Protein AF-A0A419SED1-F1 (afdb_monomer_lite)

Foldseek 3Di:
DDDPDPVNVVVVVPPPPPCCLVVVLVVQLVVQLVCLVVPPDQDLDLVSQLVLLVVQLVVLVVVLVVLVVVLVVLVVDDFPDDPPPLNDPPVVLNVLSVVLNVLSVCCNVVVDSPDDVSSSSSSVSSSVSSVVSSVVSVVSVVVVVVVRVVVVVVVVFVVLLVLLVVLLVLLVVLLVLLVVCVVVDVVSVVVCVVVVVNVVSVVLNVVSVVVPPDPTDDPVRSVSSVVSSVVSVVSVVVVCVPPVRPPSVVVSD

Radius of gyration: 34.1 Å; chains: 1; bounding box: 75×29×89 Å

pLDDT: mean 82.78, std 14.94, range [35.72, 96.56]

Organism: NCBI:txid66863

Sequence (253 aa):
MELISRTEKHKVEKRKVTDVSWLLGILLFGCLAYPISSFVQIPDDLAYKQTMQILLFMTSLLFLILYLLAFIVASTKTFVQIEHKVIRVNYMIMSFWVLSLLYHFTGWLMSYASWSPLYYKLGVAFTLTVLILTLLHFAAYFSFTRSDRIARSRKQALEYRQQAFESIQRILHTRQIMLEVMDSNPEVLQMMKWNGFDRQMESWVAEMERFMNMTSFTDQELRNILGVKAWMENLMLIVEQHPMHRGLRKKLN

Secondary structure (DSSP, 8-state):
-----HHHHHHGGG-----THHHHHHHHHHHHHHHHHHH------HHHHHHHHHHHHHHHHHHHHHHHHHHHHHHTS--SS--SSSSS--HHHHHHHHHHHHHHHHHHHT--TTS-HHHHHHHHHHHHHHHHHHHHHHHHHHHHHHHHHHHHHHHHHHHHHHHHHHHHHHHHHHHHHHHHHHHH-HHHHHHHHHTTHHHHHHHHHHHHHTTTT-S---HHHHHHHHHHHHHHHHHHHHHHTSTT-TTGGGG--

Structure (mmCIF, N/CA/C/O backbone):
data_AF-A0A419SED1-F1
#
_entry.id   AF-A0A419SED1-F1
#
loop_
_atom_site.group_PDB
_atom_site.id
_atom_site.type_symbol
_atom_site.label_atom_id
_atom_site.label_alt_id
_atom_site.label_comp_id
_atom_site.label_asym_id
_atom_site.label_entity_id
_atom_site.label_seq_id
_atom_site.pdbx_PDB_ins_code
_atom_site.Cartn_x
_atom_site.Cartn_y
_atom_site.Cartn_z
_atom_site.occupancy
_atom_site.B_iso_or_equiv
_atom_site.auth_seq_id
_atom_site.auth_comp_id
_atom_site.auth_asym_id
_atom_site.auth_atom_id
_atom_site.pdbx_PDB_model_num
ATOM 1 N N . MET A 1 1 ? 11.134 -6.589 33.555 1.00 39.94 1 MET A N 1
ATOM 2 C CA . MET A 1 1 ? 10.898 -5.862 32.290 1.00 39.94 1 MET A CA 1
ATOM 3 C C . MET A 1 1 ? 11.860 -4.692 32.265 1.00 39.94 1 MET A C 1
ATOM 5 O O . MET A 1 1 ? 11.645 -3.739 33.002 1.00 39.94 1 MET A O 1
ATOM 9 N N . GLU A 1 2 ? 12.960 -4.803 31.523 1.00 35.72 2 GLU A N 1
ATOM 10 C CA . GLU A 1 2 ? 13.900 -3.689 31.370 1.00 35.72 2 GLU A CA 1
ATOM 11 C C . GLU A 1 2 ? 13.235 -2.565 30.572 1.00 35.72 2 GLU A C 1
ATOM 13 O O . GLU A 1 2 ? 12.721 -2.765 29.469 1.00 35.72 2 GLU A O 1
ATOM 18 N N . LEU A 1 3 ? 13.194 -1.381 31.180 1.00 45.66 3 LEU A N 1
ATOM 19 C CA . LEU A 1 3 ? 12.710 -0.152 30.572 1.00 45.66 3 LEU A CA 1
ATOM 20 C C . LEU A 1 3 ? 13.738 0.291 29.531 1.00 45.66 3 LEU A C 1
ATOM 22 O O . LEU A 1 3 ? 14.717 0.955 29.863 1.00 45.66 3 LEU A O 1
ATOM 26 N N . ILE A 1 4 ? 13.508 -0.087 28.272 1.00 47.31 4 ILE A N 1
ATOM 27 C CA . ILE A 1 4 ? 14.272 0.411 27.125 1.00 47.31 4 ILE A CA 1
ATOM 28 C C . ILE A 1 4 ? 14.262 1.941 27.189 1.00 47.31 4 ILE A C 1
ATOM 30 O O . ILE A 1 4 ? 13.211 2.585 27.081 1.00 47.31 4 ILE A O 1
ATOM 34 N N . SER A 1 5 ? 15.443 2.520 27.396 1.00 53.06 5 SER A N 1
ATOM 35 C CA . SER A 1 5 ? 15.627 3.960 27.520 1.00 53.06 5 SER A CA 1
ATOM 36 C C . SER A 1 5 ? 15.155 4.669 26.245 1.00 53.06 5 SER A C 1
ATOM 38 O O . SER A 1 5 ? 15.404 4.212 25.125 1.00 53.06 5 SER A O 1
ATOM 40 N N . ARG A 1 6 ? 14.521 5.843 26.388 1.00 52.41 6 ARG A N 1
ATOM 41 C CA . ARG A 1 6 ? 14.129 6.716 25.260 1.00 52.41 6 ARG A CA 1
ATOM 42 C C . ARG A 1 6 ? 15.289 6.981 24.287 1.00 52.41 6 ARG A C 1
ATOM 44 O O . ARG A 1 6 ? 15.048 7.168 23.097 1.00 52.41 6 ARG A O 1
ATOM 51 N N . THR A 1 7 ? 16.534 6.948 24.766 1.00 48.62 7 THR A N 1
ATOM 52 C CA . THR A 1 7 ? 17.737 7.115 23.939 1.00 48.62 7 THR A CA 1
ATOM 53 C C . THR A 1 7 ? 18.064 5.896 23.071 1.00 48.62 7 THR A C 1
ATOM 55 O O . THR A 1 7 ? 18.552 6.073 21.957 1.00 48.62 7 THR A O 1
ATOM 58 N N . GLU A 1 8 ? 17.742 4.673 23.500 1.00 45.75 8 GLU A N 1
ATOM 59 C CA . GLU A 1 8 ? 17.903 3.463 22.677 1.00 45.75 8 GLU A CA 1
ATOM 60 C C . GLU A 1 8 ? 16.845 3.386 21.577 1.00 45.75 8 GLU A C 1
ATOM 62 O O . GLU A 1 8 ? 17.159 3.034 20.439 1.00 45.75 8 GLU A O 1
ATOM 67 N N . LYS A 1 9 ? 15.619 3.840 21.873 1.00 47.81 9 LYS A N 1
ATOM 68 C CA . LYS A 1 9 ? 14.523 3.921 20.896 1.00 47.81 9 LYS A CA 1
ATOM 69 C C . LYS A 1 9 ? 14.864 4.824 19.699 1.00 47.81 9 LYS A C 1
ATOM 71 O O . LYS A 1 9 ? 14.434 4.539 18.589 1.00 47.81 9 LYS A O 1
ATOM 76 N N . HIS A 1 10 ? 15.681 5.863 19.898 1.00 43.56 10 HIS A N 1
ATOM 77 C CA . HIS A 1 10 ? 16.185 6.732 18.822 1.00 43.56 10 HIS A CA 1
ATOM 78 C C . HIS A 1 10 ? 17.487 6.246 18.165 1.00 43.56 10 HIS A C 1
ATOM 80 O O . HIS A 1 10 ? 17.805 6.661 17.050 1.00 43.56 10 HIS A O 1
ATOM 86 N N . LYS A 1 11 ? 18.259 5.363 18.813 1.00 39.62 11 LYS A N 1
ATOM 87 C CA . LYS A 1 11 ? 19.535 4.874 18.261 1.00 39.62 11 LYS A CA 1
ATOM 88 C C . LYS A 1 11 ? 19.340 3.765 17.221 1.00 39.62 11 LYS A C 1
ATOM 90 O O . LYS A 1 11 ? 20.141 3.656 16.296 1.00 39.62 11 LYS A O 1
ATOM 95 N N . VAL A 1 12 ? 18.250 2.998 17.318 1.00 42.41 12 VAL A N 1
ATOM 96 C CA . VAL A 1 12 ? 17.879 1.965 16.328 1.00 42.41 12 VAL A CA 1
ATOM 97 C C . VAL A 1 12 ? 17.460 2.579 14.978 1.00 42.41 12 VAL A C 1
ATOM 99 O O . VAL A 1 12 ? 17.603 1.945 13.934 1.00 42.41 12 VAL A O 1
ATOM 102 N N . GLU A 1 13 ? 17.031 3.842 14.959 1.00 45.88 13 GLU A N 1
ATOM 103 C CA . GLU A 1 13 ? 16.404 4.482 13.791 1.00 45.88 13 GLU A CA 1
ATOM 104 C C . GLU A 1 13 ? 17.399 5.075 12.770 1.00 45.88 13 GLU A C 1
ATOM 106 O O . GLU A 1 13 ? 17.022 5.442 11.660 1.00 45.88 13 GLU A O 1
ATOM 111 N N . LYS A 1 14 ? 18.701 5.119 13.088 1.00 36.62 14 LYS A N 1
ATOM 112 C CA . LYS A 1 14 ? 19.753 5.629 12.184 1.00 36.62 14 LYS A CA 1
ATOM 113 C C . LYS A 1 14 ? 20.755 4.565 11.748 1.00 36.62 14 LYS A C 1
ATOM 115 O O . LYS A 1 14 ? 21.928 4.869 11.518 1.00 36.62 14 LYS A O 1
ATOM 120 N N . ARG A 1 15 ? 20.326 3.315 11.557 1.00 39.38 15 ARG A N 1
ATOM 121 C CA . ARG A 1 15 ? 21.137 2.393 10.751 1.00 39.38 15 ARG A CA 1
ATOM 122 C C . ARG A 1 15 ? 21.093 2.911 9.312 1.00 39.38 15 ARG A C 1
ATOM 124 O O . ARG A 1 15 ? 20.102 2.723 8.610 1.00 39.38 15 ARG A O 1
ATOM 131 N N . LYS A 1 16 ? 22.144 3.631 8.895 1.00 39.09 16 LYS A N 1
ATOM 132 C CA . LYS A 1 16 ? 22.419 3.967 7.491 1.00 39.09 16 LYS A CA 1
ATOM 133 C C . LYS A 1 16 ? 22.418 2.646 6.724 1.00 39.09 16 LYS A C 1
ATOM 135 O O . LYS A 1 16 ? 23.422 1.948 6.682 1.00 39.09 16 LYS A O 1
ATOM 140 N N . VAL A 1 17 ? 21.266 2.274 6.173 1.00 46.56 17 VAL A N 1
ATOM 141 C CA . VAL A 1 17 ? 21.188 1.231 5.157 1.00 46.56 17 VAL A CA 1
ATOM 142 C C . VAL A 1 17 ? 21.947 1.808 3.978 1.00 46.56 17 VAL A C 1
ATOM 144 O O . VAL A 1 17 ? 21.454 2.738 3.329 1.00 46.56 17 VAL A O 1
ATOM 147 N N . THR A 1 18 ? 23.182 1.344 3.808 1.00 45.31 18 THR A N 1
ATOM 148 C CA . THR A 1 18 ? 24.036 1.641 2.665 1.00 45.31 18 THR A CA 1
ATOM 149 C C . THR A 1 18 ? 23.204 1.380 1.421 1.00 45.31 18 THR A C 1
ATOM 151 O O . THR A 1 18 ? 22.613 0.311 1.281 1.00 45.31 18 THR A O 1
ATOM 154 N N . ASP A 1 19 ? 23.056 2.389 0.574 1.00 58.41 19 ASP A N 1
ATOM 155 C CA . ASP A 1 19 ? 22.222 2.294 -0.615 1.00 58.41 19 ASP A CA 1
ATOM 156 C C . ASP A 1 19 ? 22.998 1.511 -1.683 1.00 58.41 19 ASP A C 1
ATOM 158 O O . ASP A 1 19 ? 23.742 2.074 -2.477 1.00 58.41 19 ASP A O 1
ATOM 162 N N . VAL A 1 20 ? 22.917 0.179 -1.619 1.00 62.25 20 VAL A N 1
ATOM 163 C CA . VAL A 1 20 ? 23.603 -0.765 -2.529 1.00 62.25 20 VAL A CA 1
ATOM 164 C C . VAL A 1 20 ? 22.842 -0.896 -3.865 1.00 62.25 20 VAL A C 1
ATOM 166 O O . VAL A 1 20 ? 23.178 -1.722 -4.710 1.00 62.25 20 VAL A O 1
ATOM 169 N N . SER A 1 21 ? 21.797 -0.093 -4.087 1.00 68.81 21 SER A N 1
ATOM 170 C CA . SER A 1 21 ? 20.926 -0.190 -5.266 1.00 68.81 21 SER A CA 1
ATOM 171 C C . SER A 1 21 ? 21.652 0.100 -6.587 1.00 68.81 21 SER A C 1
ATOM 173 O O . SER A 1 21 ? 21.350 -0.531 -7.600 1.00 68.81 21 SER A O 1
ATOM 175 N N . TRP A 1 22 ? 22.666 0.971 -6.576 1.00 75.12 22 TRP A N 1
ATOM 176 C CA . TRP A 1 22 ? 23.483 1.261 -7.760 1.00 75.12 22 TRP A CA 1
ATOM 177 C C . TRP A 1 22 ? 24.365 0.073 -8.170 1.00 75.12 22 TRP A C 1
ATOM 179 O O . TRP A 1 22 ? 24.517 -0.192 -9.361 1.00 75.12 22 TRP A O 1
ATOM 189 N N . LEU A 1 23 ? 24.878 -0.697 -7.201 1.00 83.31 23 LEU A N 1
ATOM 190 C CA . LEU A 1 23 ? 25.649 -1.918 -7.463 1.00 83.31 23 LEU A CA 1
ATOM 191 C C . LEU A 1 23 ? 24.779 -2.997 -8.106 1.00 83.31 23 LEU A C 1
ATOM 193 O O . LEU A 1 23 ? 25.228 -3.662 -9.037 1.00 83.31 23 LEU A O 1
ATOM 197 N N . LEU A 1 24 ? 23.525 -3.132 -7.661 1.00 85.25 24 LEU A N 1
ATOM 198 C CA . LEU A 1 24 ? 22.562 -4.031 -8.300 1.00 85.25 24 LEU A CA 1
ATOM 199 C C . LEU A 1 24 ? 22.332 -3.639 -9.766 1.00 85.25 24 LEU A C 1
ATOM 201 O O . LEU A 1 24 ? 22.288 -4.512 -10.628 1.00 85.25 24 LEU A O 1
ATOM 205 N N . GLY A 1 25 ? 22.229 -2.338 -10.056 1.00 84.19 25 GLY A N 1
ATOM 206 C CA . GLY A 1 25 ? 22.091 -1.840 -11.423 1.00 84.19 25 GLY A CA 1
ATOM 207 C C . GLY A 1 25 ? 23.293 -2.171 -12.309 1.00 84.19 25 GLY A C 1
ATOM 208 O O . GLY A 1 25 ? 23.106 -2.658 -13.420 1.00 84.19 25 GLY A O 1
ATOM 209 N N . ILE A 1 26 ? 24.518 -1.981 -11.809 1.00 88.25 26 ILE A N 1
ATOM 210 C CA . ILE A 1 26 ? 25.747 -2.331 -12.544 1.00 88.25 26 ILE A CA 1
ATOM 211 C C . ILE A 1 26 ? 25.829 -3.839 -12.789 1.00 88.25 26 ILE A C 1
ATOM 213 O O . ILE A 1 26 ? 26.146 -4.263 -13.899 1.00 88.25 26 ILE A O 1
ATOM 217 N N . LEU A 1 27 ? 25.526 -4.649 -11.774 1.00 91.81 27 LEU A N 1
ATOM 218 C CA . LEU A 1 27 ? 25.541 -6.104 -11.892 1.00 91.81 27 LEU A CA 1
ATOM 219 C C . LEU A 1 27 ? 24.524 -6.580 -12.934 1.00 91.81 27 LEU A C 1
ATOM 221 O O . LEU A 1 27 ? 24.882 -7.343 -13.827 1.00 91.81 27 LEU A O 1
ATOM 225 N N . LEU A 1 28 ? 23.285 -6.082 -12.869 1.00 91.56 28 LEU A N 1
ATOM 226 C CA . LEU A 1 28 ? 22.246 -6.397 -13.852 1.00 91.56 28 LEU A CA 1
ATOM 227 C C . LEU A 1 28 ? 22.651 -5.962 -15.262 1.00 91.56 28 LEU A C 1
ATOM 229 O O . LEU A 1 28 ? 22.480 -6.735 -16.204 1.00 91.56 28 LEU A O 1
ATOM 233 N N . PHE A 1 29 ? 23.235 -4.769 -15.401 1.00 92.75 29 PHE A N 1
ATOM 234 C CA . PHE A 1 29 ? 23.739 -4.296 -16.684 1.00 92.75 29 PHE A CA 1
ATOM 235 C C . PHE A 1 29 ? 24.820 -5.219 -17.235 1.00 92.75 29 PHE A C 1
ATOM 237 O O . PHE A 1 29 ? 24.719 -5.629 -18.383 1.00 92.75 29 PHE A O 1
ATOM 244 N N . GLY A 1 30 ? 25.815 -5.604 -16.432 1.00 91.19 30 GLY A N 1
ATOM 245 C CA . GLY A 1 30 ? 26.855 -6.545 -16.853 1.00 91.19 30 GLY A CA 1
ATOM 246 C C . GLY A 1 30 ? 26.280 -7.899 -17.281 1.00 91.19 30 GLY A C 1
ATOM 247 O O . GLY A 1 30 ? 26.627 -8.411 -18.347 1.00 91.19 30 GLY A O 1
ATOM 248 N N . CYS A 1 31 ? 25.337 -8.435 -16.498 1.00 93.50 31 CYS A N 1
ATOM 249 C CA . CYS A 1 31 ? 24.641 -9.687 -16.798 1.00 93.50 31 CYS A CA 1
ATOM 250 C C . CYS A 1 31 ? 23.835 -9.638 -18.104 1.00 93.50 31 CYS A C 1
ATOM 252 O O . CYS A 1 31 ? 23.713 -10.668 -18.759 1.00 93.50 31 CYS A O 1
ATOM 254 N N . LEU A 1 32 ? 23.295 -8.479 -18.494 1.00 93.19 32 LEU A N 1
ATOM 255 C CA . LEU A 1 32 ? 22.552 -8.304 -19.748 1.00 93.19 32 LEU A CA 1
ATOM 256 C C . LEU A 1 32 ? 23.449 -7.910 -20.928 1.00 93.19 32 LEU A C 1
ATOM 258 O O . LEU A 1 32 ? 23.250 -8.376 -22.048 1.00 93.19 32 LEU A O 1
ATOM 262 N N . ALA A 1 33 ? 24.457 -7.076 -20.694 1.00 93.06 33 ALA A N 1
ATOM 263 C CA . ALA A 1 33 ? 25.357 -6.571 -21.723 1.00 93.06 33 ALA A CA 1
ATOM 264 C C . ALA A 1 33 ? 26.199 -7.691 -22.341 1.00 93.06 33 ALA A C 1
ATOM 266 O O . ALA A 1 33 ? 26.427 -7.686 -23.550 1.00 93.06 33 ALA A O 1
ATOM 267 N N . TYR A 1 34 ? 26.618 -8.684 -21.551 1.00 93.12 34 TYR A N 1
ATOM 268 C CA . TYR A 1 34 ? 27.364 -9.834 -22.062 1.00 93.12 34 TYR A CA 1
ATOM 269 C C . TYR A 1 34 ? 26.572 -10.669 -23.090 1.00 93.12 34 TYR A C 1
ATOM 271 O O . TYR A 1 34 ? 27.032 -10.787 -24.232 1.00 93.12 34 TYR A O 1
ATOM 279 N N . PRO A 1 35 ? 25.375 -11.208 -22.776 1.00 93.06 35 PRO A N 1
ATOM 280 C CA . PRO A 1 35 ? 24.612 -11.984 -23.746 1.00 93.06 35 PRO A CA 1
ATOM 281 C C . PRO A 1 35 ? 24.129 -11.125 -24.919 1.00 93.06 35 PRO A C 1
ATOM 283 O O . PRO A 1 35 ? 24.178 -11.580 -26.057 1.00 93.06 35 PRO A O 1
ATOM 286 N N . ILE A 1 36 ? 23.729 -9.869 -24.693 1.00 93.38 36 ILE A N 1
ATOM 287 C CA . ILE A 1 36 ? 23.295 -8.991 -25.790 1.00 93.38 36 ILE A CA 1
ATOM 288 C C . ILE A 1 36 ? 24.459 -8.698 -26.740 1.00 93.38 36 ILE A C 1
ATOM 290 O O . ILE A 1 36 ? 24.297 -8.785 -27.955 1.00 93.38 36 ILE A O 1
ATOM 294 N N . SER A 1 37 ? 25.650 -8.403 -26.214 1.00 90.38 37 SER A N 1
ATOM 295 C CA . SER A 1 37 ? 26.814 -8.131 -27.061 1.00 90.38 37 SER A CA 1
ATOM 296 C C . SER A 1 37 ? 27.236 -9.351 -27.887 1.00 90.38 37 SER A C 1
ATOM 298 O O . SER A 1 37 ? 27.590 -9.185 -29.059 1.00 90.38 37 SER A O 1
ATOM 300 N N . SER A 1 38 ? 27.116 -10.550 -27.310 1.00 90.12 38 SER A N 1
ATOM 301 C CA . SER A 1 38 ? 27.556 -11.815 -27.909 1.00 90.12 38 SER A CA 1
ATOM 302 C C . SER A 1 38 ? 26.549 -12.414 -28.896 1.00 90.12 38 SER A C 1
ATOM 304 O O . SER A 1 38 ? 26.948 -12.889 -29.955 1.00 90.12 38 SER A O 1
ATOM 306 N N . PHE A 1 39 ? 25.250 -12.379 -28.581 1.00 92.25 39 PHE A N 1
ATOM 307 C CA . PHE A 1 39 ? 24.224 -13.121 -29.328 1.00 92.25 39 PHE A CA 1
ATOM 308 C C . PHE A 1 39 ? 23.311 -12.244 -30.188 1.00 92.25 39 PHE A C 1
ATOM 310 O O . PHE A 1 39 ? 22.749 -12.735 -31.164 1.00 92.25 39 PHE A O 1
ATOM 317 N N . VAL A 1 40 ? 23.154 -10.953 -29.874 1.00 90.38 40 VAL A N 1
ATOM 318 C CA . VAL A 1 40 ? 22.302 -10.063 -30.677 1.00 90.38 40 VAL A CA 1
ATOM 319 C C . VAL A 1 40 ? 23.115 -9.500 -31.832 1.00 90.38 40 VAL A C 1
ATOM 321 O O . VAL A 1 40 ? 24.110 -8.799 -31.631 1.00 90.38 40 VAL A O 1
ATOM 324 N N . GLN A 1 41 ? 22.690 -9.790 -33.057 1.00 89.62 41 GLN A N 1
ATOM 325 C CA . GLN A 1 41 ? 23.249 -9.191 -34.264 1.00 89.62 41 GLN A CA 1
ATOM 326 C C . GLN A 1 41 ? 22.402 -7.979 -34.649 1.00 89.62 41 GLN A C 1
ATOM 328 O O . GLN A 1 41 ? 21.186 -8.083 -34.787 1.00 89.62 41 GLN A O 1
ATOM 333 N N . ILE A 1 42 ? 23.046 -6.819 -34.778 1.00 85.75 42 ILE A N 1
ATOM 334 C CA . ILE A 1 42 ? 22.396 -5.585 -35.224 1.00 85.75 42 ILE A CA 1
ATOM 335 C C . ILE A 1 42 ? 22.845 -5.359 -36.668 1.00 85.75 42 ILE A C 1
ATOM 337 O O . ILE A 1 42 ? 24.050 -5.202 -36.875 1.00 85.75 42 ILE A O 1
ATOM 341 N N . PRO A 1 43 ? 21.921 -5.369 -37.645 1.00 87.44 43 PRO A N 1
ATOM 342 C CA . PRO A 1 43 ? 22.225 -5.038 -39.029 1.00 87.44 43 PRO A CA 1
ATOM 343 C C . PRO A 1 43 ? 22.938 -3.691 -39.150 1.00 87.44 43 PRO A C 1
ATOM 345 O O . PRO A 1 43 ? 22.623 -2.741 -38.429 1.00 87.44 43 PRO A O 1
ATOM 348 N N . ASP A 1 44 ? 23.868 -3.595 -40.099 1.00 83.06 44 ASP A N 1
ATOM 349 C CA . ASP A 1 44 ? 24.604 -2.352 -40.336 1.00 83.06 44 ASP A CA 1
ATOM 350 C C . ASP A 1 44 ? 23.813 -1.281 -41.089 1.00 83.06 44 ASP A C 1
ATOM 352 O O . ASP A 1 44 ? 24.273 -0.143 -41.192 1.00 83.06 44 ASP A O 1
ATOM 356 N N . ASP A 1 45 ? 22.605 -1.622 -41.532 1.00 89.06 45 ASP A N 1
ATOM 357 C CA . ASP A 1 45 ? 21.679 -0.710 -42.182 1.00 89.06 45 ASP A CA 1
ATOM 358 C C . ASP A 1 45 ? 21.355 0.515 -41.307 1.00 89.06 45 ASP A C 1
ATOM 360 O O . ASP A 1 45 ? 20.968 0.411 -40.136 1.00 89.06 45 ASP A O 1
ATOM 364 N N . LEU A 1 46 ? 21.515 1.701 -41.898 1.00 87.12 46 LEU A N 1
ATOM 365 C CA . LEU A 1 46 ? 21.305 2.971 -41.210 1.00 87.12 46 LEU A CA 1
ATOM 366 C C . LEU A 1 46 ? 19.834 3.153 -40.836 1.00 87.12 46 LEU A C 1
ATOM 368 O O . LEU A 1 46 ? 19.548 3.619 -39.733 1.00 87.12 46 LEU A O 1
ATOM 372 N N . ALA A 1 47 ? 18.913 2.757 -41.720 1.00 89.69 47 ALA A N 1
ATOM 373 C CA . ALA A 1 47 ? 17.485 2.871 -41.452 1.00 89.69 47 ALA A CA 1
ATOM 374 C C . ALA A 1 47 ? 17.083 1.968 -40.277 1.00 89.69 47 ALA A C 1
ATOM 376 O O . ALA A 1 47 ? 16.372 2.420 -39.374 1.00 89.69 47 ALA A O 1
ATOM 377 N N . TYR A 1 48 ? 17.611 0.742 -40.209 1.00 89.44 48 TYR A N 1
ATOM 378 C CA . TYR A 1 48 ? 17.433 -0.152 -39.065 1.00 89.44 48 TYR A CA 1
ATOM 379 C C . TYR A 1 48 ? 17.961 0.466 -37.763 1.00 89.44 48 TYR A C 1
ATOM 381 O O . TYR A 1 48 ? 17.235 0.543 -36.768 1.00 89.44 48 TYR A O 1
ATOM 389 N N . LYS A 1 49 ? 19.209 0.954 -37.762 1.00 89.50 49 LYS A N 1
ATOM 390 C CA . LYS A 1 49 ? 19.846 1.578 -36.588 1.00 89.50 49 LYS A CA 1
ATOM 391 C C . LYS A 1 49 ? 19.064 2.798 -36.094 1.00 89.50 49 LYS A C 1
ATOM 393 O O . LYS A 1 49 ? 18.823 2.913 -34.892 1.00 89.50 49 LYS A O 1
ATOM 398 N N . GLN A 1 50 ? 18.623 3.673 -36.998 1.00 90.50 50 GLN A N 1
ATOM 399 C CA . GLN A 1 50 ? 17.794 4.836 -36.666 1.00 90.50 50 GLN A CA 1
ATOM 400 C C . GLN A 1 50 ? 16.432 4.424 -36.107 1.00 90.50 50 GLN A C 1
ATOM 402 O O . GLN A 1 50 ? 16.040 4.900 -35.043 1.00 90.50 50 GLN A O 1
ATOM 407 N N . THR A 1 51 ? 15.739 3.499 -36.773 1.00 92.00 51 THR A N 1
ATOM 408 C CA . THR A 1 51 ? 14.433 2.994 -36.320 1.00 92.00 51 THR A CA 1
ATOM 409 C C . THR A 1 51 ? 14.527 2.397 -34.919 1.00 92.00 51 THR A C 1
ATOM 411 O O . THR A 1 51 ? 13.696 2.688 -34.059 1.00 92.00 51 THR A O 1
ATOM 414 N N . MET A 1 52 ? 15.576 1.617 -34.649 1.00 92.19 52 MET A N 1
ATOM 415 C CA . MET A 1 52 ? 15.810 1.034 -33.333 1.00 92.19 52 MET A CA 1
ATOM 416 C C . MET A 1 52 ? 16.042 2.110 -32.259 1.00 92.19 52 MET A C 1
ATOM 418 O O . MET A 1 52 ? 15.468 2.013 -31.176 1.00 92.19 52 MET A O 1
ATOM 422 N N . GLN A 1 53 ? 16.843 3.145 -32.543 1.00 93.31 53 GLN A N 1
ATOM 423 C CA . GLN A 1 53 ? 17.073 4.249 -31.600 1.00 93.31 53 GLN A CA 1
ATOM 424 C C . GLN A 1 53 ? 15.787 5.028 -31.306 1.00 93.31 53 GLN A C 1
ATOM 426 O O . GLN A 1 53 ? 15.512 5.324 -30.146 1.00 93.31 53 GLN A O 1
ATOM 431 N N . ILE A 1 54 ? 14.963 5.293 -32.326 1.00 94.06 54 ILE A N 1
ATOM 432 C CA . ILE A 1 54 ? 13.654 5.941 -32.157 1.00 94.06 54 ILE A CA 1
ATOM 433 C C . ILE A 1 54 ? 12.742 5.080 -31.279 1.00 94.06 54 ILE A C 1
ATOM 435 O O . ILE A 1 54 ? 12.129 5.588 -30.341 1.00 94.06 54 ILE A O 1
ATOM 439 N N . LEU A 1 55 ? 12.672 3.772 -31.540 1.00 95.25 55 LEU A N 1
ATOM 440 C CA . LEU A 1 55 ? 11.838 2.859 -30.761 1.00 95.25 55 LEU A CA 1
ATOM 441 C C . LEU A 1 55 ? 12.277 2.805 -29.294 1.00 95.25 55 LEU A C 1
ATOM 443 O O . LEU A 1 55 ? 11.437 2.890 -28.397 1.00 95.25 55 LEU A O 1
ATOM 447 N N . LEU A 1 56 ? 13.582 2.693 -29.041 1.00 95.00 56 LEU A N 1
ATOM 448 C CA . LEU A 1 56 ? 14.129 2.676 -27.686 1.00 95.00 56 LEU A CA 1
ATOM 449 C C . LEU A 1 56 ? 13.916 4.017 -26.980 1.00 95.00 56 LEU A C 1
ATOM 451 O O . LEU A 1 56 ? 13.508 4.023 -25.824 1.00 95.00 56 LEU A O 1
ATOM 455 N N . PHE A 1 57 ? 14.087 5.142 -27.677 1.00 96.44 57 PHE A N 1
ATOM 456 C CA . PHE A 1 57 ? 13.773 6.468 -27.148 1.00 96.44 57 PHE A CA 1
ATOM 457 C C . PHE A 1 57 ? 12.301 6.581 -26.724 1.00 96.44 57 PHE A C 1
ATOM 459 O O . PHE A 1 57 ? 12.015 6.958 -25.587 1.00 96.44 57 PHE A O 1
ATOM 466 N N . MET A 1 58 ? 11.365 6.206 -27.603 1.00 96.25 58 MET A N 1
ATOM 467 C CA . MET A 1 58 ? 9.928 6.260 -27.306 1.00 96.25 58 MET A CA 1
ATOM 468 C C . MET A 1 58 ? 9.545 5.310 -26.171 1.00 96.25 58 MET A C 1
ATOM 470 O O . MET A 1 58 ? 8.731 5.656 -25.317 1.00 96.25 58 MET A O 1
ATOM 474 N N . THR A 1 59 ? 10.171 4.135 -26.121 1.00 94.81 59 THR A N 1
ATOM 475 C CA . THR A 1 59 ? 9.985 3.165 -25.038 1.00 94.81 59 THR A CA 1
ATOM 476 C C . THR A 1 59 ? 10.464 3.738 -23.705 1.00 94.81 59 THR A C 1
ATOM 478 O O . THR A 1 59 ? 9.737 3.677 -22.714 1.00 94.81 59 THR A O 1
ATOM 481 N N . SER A 1 60 ? 11.644 4.361 -23.676 1.00 96.19 60 SER A N 1
ATOM 482 C CA . SER A 1 60 ? 12.176 5.009 -22.476 1.00 96.19 60 SER A CA 1
ATOM 483 C C . SER A 1 60 ? 11.327 6.192 -22.025 1.00 96.19 60 SER A C 1
ATOM 485 O O . SER A 1 60 ? 11.111 6.363 -20.825 1.00 96.19 60 SER A O 1
ATOM 487 N N . LEU A 1 61 ? 10.781 6.969 -22.966 1.00 96.56 61 LEU A N 1
ATOM 488 C CA . LEU A 1 61 ? 9.854 8.059 -22.663 1.00 96.56 61 LEU A CA 1
ATOM 489 C C . LEU A 1 61 ? 8.575 7.522 -22.022 1.00 96.56 61 LEU A C 1
ATOM 491 O O . LEU A 1 61 ? 8.169 7.988 -20.957 1.00 96.56 61 LEU A O 1
ATOM 495 N N . LEU A 1 62 ? 7.966 6.516 -22.652 1.00 96.56 62 LEU A N 1
ATOM 496 C CA . LEU A 1 62 ? 6.743 5.886 -22.175 1.00 96.56 62 LEU A CA 1
ATOM 497 C C . LEU A 1 62 ? 6.930 5.318 -20.767 1.00 96.56 62 LEU A C 1
ATOM 499 O O . LEU A 1 62 ? 6.130 5.612 -19.881 1.00 96.56 62 LEU A O 1
ATOM 503 N N . PHE A 1 63 ? 7.986 4.536 -20.531 1.00 94.88 63 PHE A N 1
ATOM 504 C CA . PHE A 1 63 ? 8.214 3.937 -19.218 1.00 94.88 63 PHE A CA 1
ATOM 505 C C . PHE A 1 63 ? 8.583 4.959 -18.148 1.00 94.88 63 PHE A C 1
ATOM 507 O O . PHE A 1 63 ? 8.142 4.796 -17.011 1.00 94.88 63 PHE A O 1
ATOM 514 N N . LEU A 1 64 ? 9.305 6.033 -18.483 1.00 95.00 64 LEU A N 1
ATOM 515 C CA . LEU A 1 64 ? 9.527 7.131 -17.543 1.00 95.00 64 LEU A CA 1
ATOM 516 C C . LEU A 1 64 ? 8.202 7.791 -17.139 1.00 95.00 64 LEU A C 1
ATOM 518 O O . LEU A 1 64 ? 7.958 8.001 -15.951 1.00 95.00 64 LEU A O 1
ATOM 522 N N . ILE A 1 65 ? 7.327 8.080 -18.108 1.00 94.44 65 ILE A N 1
ATOM 523 C CA . ILE A 1 65 ? 6.005 8.664 -17.844 1.00 94.44 65 ILE A CA 1
ATOM 524 C C . ILE A 1 65 ? 5.168 7.719 -16.979 1.00 94.44 65 ILE A C 1
ATOM 526 O O . ILE A 1 65 ? 4.624 8.146 -15.963 1.00 94.44 65 ILE A O 1
ATOM 530 N N . LEU A 1 66 ? 5.091 6.434 -17.339 1.00 92.94 66 LEU A N 1
ATOM 531 C CA . LEU A 1 66 ? 4.353 5.429 -16.570 1.00 92.94 66 LEU A CA 1
ATOM 532 C C . LEU A 1 66 ? 4.903 5.288 -15.148 1.00 92.94 66 LEU A C 1
ATOM 534 O O . LEU A 1 66 ? 4.126 5.179 -14.202 1.00 92.94 66 LEU A O 1
ATOM 538 N N . TYR A 1 67 ? 6.225 5.328 -14.986 1.00 91.25 67 TYR A N 1
ATOM 539 C CA . TYR A 1 67 ? 6.878 5.273 -13.683 1.00 91.25 67 TYR A CA 1
ATOM 540 C C . TYR A 1 67 ? 6.493 6.470 -12.803 1.00 91.25 67 TYR A C 1
ATOM 542 O O . TYR A 1 67 ? 6.086 6.285 -11.654 1.00 91.25 67 TYR A O 1
ATOM 550 N N . LEU A 1 68 ? 6.550 7.689 -13.347 1.00 90.50 68 LEU A N 1
ATOM 551 C CA . LEU A 1 68 ? 6.147 8.905 -12.636 1.00 90.50 68 LEU A CA 1
ATOM 552 C C . LEU A 1 68 ? 4.646 8.912 -12.319 1.00 90.50 68 LEU A C 1
ATOM 554 O O . LEU A 1 68 ? 4.259 9.237 -11.197 1.00 90.50 68 LEU A O 1
ATOM 558 N N . LEU A 1 69 ? 3.799 8.501 -13.266 1.00 90.06 69 LEU A N 1
ATOM 559 C CA . LEU A 1 69 ? 2.351 8.418 -13.073 1.00 90.06 69 LEU A CA 1
ATOM 560 C C . LEU A 1 69 ? 1.987 7.411 -11.976 1.00 90.06 69 LEU A C 1
ATOM 562 O O . LEU A 1 69 ? 1.200 7.720 -11.081 1.00 90.06 69 LEU A O 1
ATOM 566 N N . ALA A 1 70 ? 2.589 6.221 -12.009 1.00 85.31 70 ALA A N 1
ATOM 567 C CA . ALA A 1 70 ? 2.396 5.207 -10.981 1.00 85.31 70 ALA A CA 1
ATOM 568 C C . ALA A 1 70 ? 2.827 5.719 -9.601 1.00 85.31 70 ALA A C 1
ATOM 570 O O . ALA A 1 70 ? 2.155 5.436 -8.608 1.00 85.31 70 ALA A O 1
ATOM 571 N N . PHE A 1 71 ? 3.896 6.519 -9.533 1.00 78.94 71 PHE A N 1
ATOM 572 C CA . PHE A 1 71 ? 4.310 7.149 -8.288 1.00 78.94 71 PHE A CA 1
ATOM 573 C C . PHE A 1 71 ? 3.313 8.204 -7.796 1.00 78.94 71 PHE A C 1
ATOM 575 O O . PHE A 1 71 ? 2.981 8.201 -6.614 1.00 78.94 71 PHE A O 1
ATOM 582 N N . ILE A 1 72 ? 2.790 9.067 -8.673 1.00 81.56 72 ILE A N 1
ATOM 583 C CA . ILE A 1 72 ? 1.750 10.041 -8.300 1.00 81.56 72 ILE A CA 1
ATOM 584 C C . ILE A 1 72 ? 0.564 9.306 -7.659 1.00 81.56 72 ILE A C 1
ATOM 586 O O . ILE A 1 72 ? 0.172 9.631 -6.540 1.00 81.56 72 ILE A O 1
ATOM 590 N N . VAL A 1 73 ? 0.076 8.239 -8.297 1.00 79.19 73 VAL A N 1
ATOM 591 C CA . VAL A 1 73 ? -1.019 7.396 -7.779 1.00 79.19 73 VAL A CA 1
ATOM 592 C C . VAL A 1 73 ? -0.649 6.669 -6.476 1.00 79.19 73 VAL A C 1
ATOM 594 O O . VAL A 1 73 ? -1.500 6.440 -5.612 1.00 79.19 73 VAL A O 1
ATOM 597 N N . ALA A 1 74 ? 0.610 6.267 -6.310 1.00 75.06 74 ALA A N 1
ATOM 598 C CA . ALA A 1 74 ? 1.089 5.643 -5.080 1.00 75.06 74 ALA A CA 1
ATOM 599 C C . ALA A 1 74 ? 1.191 6.650 -3.923 1.00 75.06 74 ALA A C 1
ATOM 601 O O . ALA A 1 74 ? 0.863 6.297 -2.791 1.00 75.06 74 ALA A O 1
ATOM 602 N N . SER A 1 75 ? 1.605 7.886 -4.211 1.00 70.62 75 SER A N 1
ATOM 603 C CA . SER A 1 75 ? 1.827 8.961 -3.237 1.00 70.62 75 SER A CA 1
ATOM 604 C C . SER A 1 75 ? 0.538 9.508 -2.620 1.00 70.62 75 SER A C 1
ATOM 606 O O . SER A 1 75 ? 0.558 10.019 -1.507 1.00 70.62 75 SER A O 1
ATOM 608 N N . THR A 1 76 ? -0.607 9.339 -3.288 1.00 69.31 76 THR A N 1
ATOM 609 C CA . THR A 1 76 ? -1.918 9.722 -2.741 1.00 69.31 76 THR A CA 1
ATOM 610 C C . THR A 1 76 ? -2.449 8.737 -1.693 1.00 69.31 76 THR A C 1
ATOM 612 O O . THR A 1 76 ? -3.505 8.976 -1.110 1.00 69.31 76 THR A O 1
ATOM 615 N N . LYS A 1 77 ? -1.776 7.602 -1.456 1.00 68.12 77 LYS A N 1
ATOM 616 C CA . LYS A 1 77 ? -2.207 6.589 -0.480 1.00 68.12 77 LYS A CA 1
ATOM 617 C C . LYS A 1 77 ? -1.519 6.808 0.865 1.00 68.12 77 LYS A C 1
ATOM 619 O O . LYS A 1 77 ? -0.301 6.877 0.937 1.00 68.12 77 LYS A O 1
ATOM 624 N N . THR A 1 78 ? -2.296 6.827 1.944 1.00 61.66 78 THR A N 1
ATOM 625 C CA . THR A 1 78 ? -1.781 6.874 3.320 1.00 61.66 78 THR A CA 1
ATOM 626 C C . THR A 1 78 ? -1.369 5.479 3.792 1.00 61.66 78 THR A C 1
ATOM 628 O O . THR A 1 78 ? -2.145 4.528 3.647 1.00 61.66 78 THR A O 1
ATOM 631 N N . PHE A 1 79 ? -0.164 5.341 4.360 1.00 59.19 79 PHE A N 1
ATOM 632 C CA . PHE A 1 79 ? 0.390 4.087 4.898 1.00 59.19 79 PHE A CA 1
ATOM 633 C C . PHE A 1 79 ? 0.420 4.065 6.432 1.00 59.19 79 PHE A C 1
ATOM 635 O O . PHE A 1 79 ? 0.605 5.103 7.058 1.00 59.19 79 PHE A O 1
ATOM 642 N N . VAL A 1 80 ? 0.175 2.896 7.046 1.00 54.44 80 VAL A N 1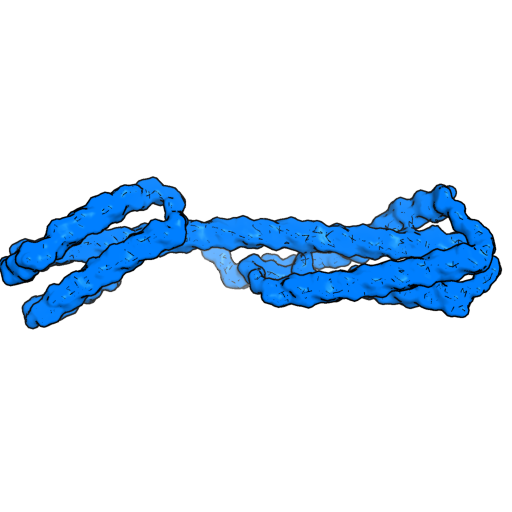
ATOM 643 C CA . VAL A 1 80 ? 0.121 2.755 8.518 1.00 54.44 80 VAL A CA 1
ATOM 644 C C . VAL A 1 80 ? 1.489 2.407 9.099 1.00 54.44 80 VAL A C 1
ATOM 646 O O . VAL A 1 80 ? 1.799 2.815 10.218 1.00 54.44 80 VAL A O 1
ATOM 649 N N . GLN A 1 81 ? 2.323 1.678 8.355 1.00 57.56 81 GLN A N 1
ATOM 650 C CA . GLN A 1 81 ? 3.717 1.442 8.725 1.00 57.56 81 GLN A CA 1
ATOM 651 C C . GLN A 1 81 ? 4.642 2.560 8.228 1.00 57.56 81 GLN A C 1
ATOM 653 O O . GLN A 1 81 ? 4.427 3.142 7.166 1.00 57.56 81 GLN A O 1
ATOM 658 N N . ILE A 1 82 ? 5.685 2.838 9.016 1.00 55.25 82 ILE A N 1
ATOM 659 C CA . ILE A 1 82 ? 6.645 3.921 8.796 1.00 55.25 82 ILE A CA 1
ATOM 660 C C . ILE A 1 82 ? 7.242 3.837 7.374 1.00 55.25 82 ILE A C 1
ATOM 662 O O . ILE A 1 82 ? 7.882 2.854 7.003 1.00 55.25 82 ILE A O 1
ATOM 666 N N . GLU A 1 83 ? 7.043 4.908 6.601 1.00 54.19 83 GLU A N 1
ATOM 667 C CA . GLU A 1 83 ? 7.283 5.097 5.156 1.00 54.19 83 GLU A CA 1
ATOM 668 C C . GLU A 1 83 ? 8.736 4.964 4.653 1.00 54.19 83 GLU A C 1
ATOM 670 O O . GLU A 1 83 ? 9.085 5.459 3.578 1.00 54.19 83 GLU A O 1
ATOM 675 N N . HIS A 1 84 ? 9.658 4.371 5.403 1.00 49.94 84 HIS A N 1
ATOM 676 C CA . HIS A 1 84 ? 11.015 4.909 5.353 1.00 49.94 84 HIS A CA 1
ATOM 677 C C . HIS A 1 84 ? 11.858 4.679 4.094 1.00 49.94 84 HIS A C 1
ATOM 679 O O . HIS A 1 84 ? 12.908 5.309 4.027 1.00 49.94 84 HIS A O 1
ATOM 685 N N . LYS A 1 85 ? 11.458 3.900 3.075 1.00 52.88 85 LYS A N 1
ATOM 686 C CA . LYS A 1 85 ? 12.254 3.851 1.821 1.00 52.88 85 LYS A CA 1
ATOM 687 C C . LYS A 1 85 ? 11.597 3.212 0.598 1.00 52.88 85 LYS A C 1
ATOM 689 O O . LYS A 1 85 ? 11.882 3.639 -0.511 1.00 52.88 85 LYS A O 1
ATOM 694 N N . VAL A 1 86 ? 10.739 2.206 0.773 1.00 52.59 86 VAL A N 1
ATOM 695 C CA . VAL A 1 86 ? 10.274 1.362 -0.353 1.00 52.59 86 VAL A CA 1
ATOM 696 C C . VAL A 1 86 ? 9.227 2.058 -1.232 1.00 52.59 86 VAL A C 1
ATOM 698 O O . VAL A 1 86 ? 9.093 1.720 -2.401 1.00 52.59 86 VAL A O 1
ATOM 701 N N . ILE A 1 87 ? 8.507 3.041 -0.684 1.00 55.97 87 ILE A N 1
ATOM 702 C CA . ILE A 1 87 ? 7.389 3.701 -1.372 1.00 55.97 87 ILE A CA 1
ATOM 703 C C . ILE A 1 87 ? 7.809 4.980 -2.097 1.00 55.97 87 ILE A C 1
ATOM 705 O O . ILE A 1 87 ? 7.071 5.411 -2.967 1.00 55.97 87 ILE A O 1
ATOM 709 N N . ARG A 1 88 ? 8.955 5.594 -1.767 1.00 66.50 88 ARG A N 1
ATOM 710 C CA . ARG A 1 88 ? 9.376 6.881 -2.355 1.00 66.50 88 ARG A CA 1
ATOM 711 C C . ARG A 1 88 ? 9.901 6.710 -3.779 1.00 66.50 88 ARG A C 1
ATOM 713 O O . ARG A 1 88 ? 10.412 5.644 -4.114 1.00 66.50 88 ARG A O 1
ATOM 720 N N . VAL A 1 89 ? 9.832 7.788 -4.574 1.00 71.81 89 VAL A N 1
ATOM 721 C CA . VAL A 1 89 ? 10.455 7.845 -5.904 1.00 71.81 89 VAL A CA 1
ATOM 722 C C . VAL A 1 89 ? 11.884 7.368 -5.753 1.00 71.81 89 VAL A C 1
ATOM 724 O O . VAL A 1 89 ? 12.678 7.985 -5.038 1.00 71.81 89 VAL A O 1
ATOM 727 N N . ASN A 1 90 ? 12.230 6.284 -6.437 1.00 83.06 90 ASN A N 1
ATOM 728 C CA . ASN A 1 90 ? 13.625 5.931 -6.553 1.00 83.06 90 ASN A CA 1
ATOM 729 C C . ASN A 1 90 ? 14.269 6.877 -7.573 1.00 83.06 90 ASN A C 1
ATOM 731 O O . ASN A 1 90 ? 14.159 6.671 -8.786 1.00 83.06 90 ASN A O 1
ATOM 735 N N . TYR A 1 91 ? 14.911 7.934 -7.067 1.00 83.69 91 TYR A N 1
ATOM 736 C CA . TYR A 1 91 ? 15.605 8.929 -7.883 1.00 83.69 91 TYR A CA 1
ATOM 737 C C . TYR A 1 91 ? 16.673 8.297 -8.781 1.00 83.69 91 TYR A C 1
ATOM 739 O O . TYR A 1 91 ? 16.923 8.814 -9.861 1.00 83.69 91 TYR A O 1
ATOM 747 N N . MET A 1 92 ? 17.260 7.158 -8.393 1.00 86.69 92 MET A N 1
ATOM 748 C CA . MET A 1 92 ? 18.212 6.434 -9.237 1.00 86.69 92 MET A CA 1
ATOM 749 C C . MET A 1 92 ? 17.536 5.874 -10.492 1.00 86.69 92 MET A C 1
ATOM 751 O O . MET A 1 92 ? 18.041 6.074 -11.590 1.00 86.69 92 MET A O 1
ATOM 755 N N . ILE A 1 93 ? 16.380 5.217 -10.346 1.00 89.75 93 ILE A N 1
ATOM 756 C CA . ILE A 1 93 ? 15.630 4.656 -11.483 1.00 89.75 93 ILE A CA 1
ATOM 757 C C . ILE A 1 93 ? 15.174 5.779 -12.416 1.00 89.75 93 ILE A C 1
ATOM 759 O O . ILE A 1 93 ? 15.324 5.670 -13.630 1.00 89.75 93 ILE A O 1
ATOM 763 N N . MET A 1 94 ? 14.686 6.886 -11.851 1.00 90.44 94 MET A N 1
ATOM 764 C CA . MET A 1 94 ? 14.325 8.073 -12.625 1.00 90.44 94 MET A CA 1
ATOM 765 C C . MET A 1 94 ? 15.531 8.628 -13.396 1.00 90.44 94 MET A C 1
ATOM 767 O O . MET A 1 94 ? 15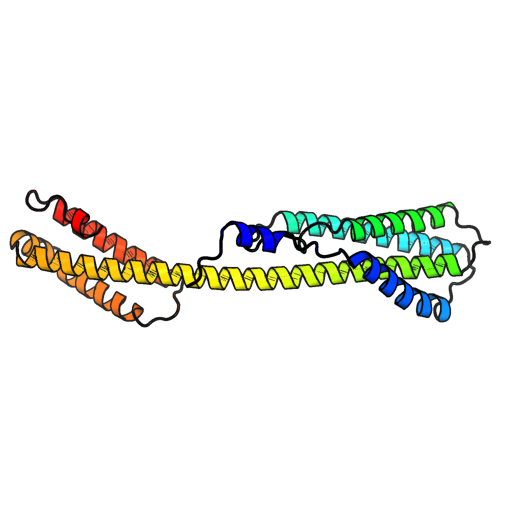.438 8.834 -14.603 1.00 90.44 94 MET A O 1
ATOM 771 N N . SER A 1 95 ? 16.677 8.811 -12.734 1.00 91.38 95 SER A N 1
ATOM 772 C CA . SER A 1 95 ? 17.912 9.270 -13.380 1.00 91.38 95 SER A CA 1
ATOM 773 C C . SER A 1 95 ? 18.387 8.310 -14.471 1.00 91.38 95 SER A C 1
ATOM 775 O O . SER A 1 95 ? 18.831 8.761 -15.519 1.00 91.38 95 SER A O 1
ATOM 777 N N . PHE A 1 96 ? 18.261 6.995 -14.278 1.00 94.12 96 PHE A N 1
ATOM 778 C CA . PHE A 1 96 ? 18.606 6.005 -15.299 1.00 94.12 96 PHE A CA 1
ATOM 779 C C . PHE A 1 96 ? 17.666 6.042 -16.506 1.00 94.12 96 PHE A C 1
ATOM 781 O O . PHE A 1 96 ? 18.142 5.941 -17.635 1.00 94.12 96 PHE A O 1
ATOM 788 N N . TRP A 1 97 ? 16.365 6.263 -16.308 1.00 95.94 97 TRP A N 1
ATOM 789 C CA . TRP A 1 97 ? 15.439 6.494 -17.418 1.00 95.94 97 TRP A CA 1
ATOM 790 C C . TRP A 1 97 ? 15.761 7.782 -18.181 1.00 95.94 97 TRP A C 1
ATOM 792 O O . TRP A 1 97 ? 15.772 7.774 -19.409 1.00 95.94 97 TRP A O 1
ATOM 802 N N . VAL A 1 98 ? 16.089 8.868 -17.474 1.00 95.88 98 VAL A N 1
ATOM 803 C CA . VAL A 1 98 ? 16.529 10.127 -18.100 1.00 95.88 98 VAL A CA 1
ATOM 804 C C . VAL A 1 98 ? 17.834 9.928 -18.875 1.00 95.88 98 VAL A C 1
ATOM 806 O O . VAL A 1 98 ? 17.947 10.381 -20.010 1.00 95.88 98 VAL A O 1
ATOM 809 N N . LEU A 1 99 ? 18.804 9.200 -18.318 1.00 95.94 99 LEU A N 1
ATOM 810 C CA . LEU A 1 99 ? 20.042 8.858 -19.021 1.00 95.94 99 LEU A CA 1
ATOM 811 C C . LEU A 1 99 ? 19.780 7.983 -20.250 1.00 95.94 99 LEU A C 1
ATOM 813 O O . LEU A 1 99 ? 20.407 8.200 -21.280 1.00 95.94 99 LEU A O 1
ATOM 817 N N . SER A 1 100 ? 18.839 7.038 -20.174 1.00 96.06 100 SER A N 1
ATOM 818 C CA . SER A 1 100 ? 18.449 6.188 -21.308 1.00 96.06 100 SER A CA 1
ATOM 819 C C . SER A 1 100 ? 17.822 7.032 -22.419 1.00 96.0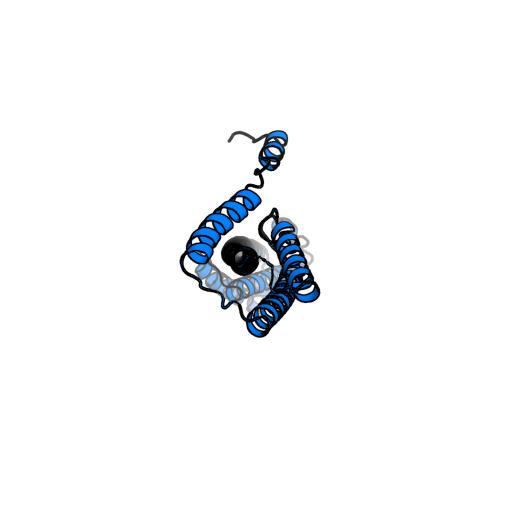6 100 SER A C 1
ATOM 821 O O . SER A 1 100 ? 18.194 6.898 -23.583 1.00 96.06 100 SER A O 1
ATOM 823 N N . LEU A 1 101 ? 16.948 7.975 -22.059 1.00 95.88 101 LEU A N 1
ATOM 824 C CA . LEU A 1 101 ? 16.380 8.950 -22.989 1.00 95.88 101 LEU A CA 1
ATOM 825 C C . LEU A 1 101 ? 17.459 9.778 -23.679 1.00 95.88 101 LEU A C 1
ATOM 827 O O . LEU A 1 101 ? 17.471 9.857 -24.902 1.00 95.88 101 LEU A O 1
ATOM 831 N N . LEU A 1 102 ? 18.382 10.365 -22.914 1.00 96.00 102 LEU A N 1
ATOM 832 C CA . LEU A 1 102 ? 19.475 11.166 -23.467 1.00 96.00 102 LEU A CA 1
ATOM 833 C C . LEU A 1 102 ? 20.390 10.326 -24.365 1.00 96.00 102 LEU A C 1
ATOM 835 O O . LEU A 1 102 ? 20.790 10.782 -25.435 1.00 96.00 102 LEU A O 1
ATOM 839 N N . TYR A 1 103 ? 20.686 9.090 -23.965 1.00 94.88 103 TYR A N 1
ATOM 840 C CA . TYR A 1 103 ? 21.486 8.155 -24.748 1.00 94.88 103 TYR A CA 1
ATOM 841 C C . TYR A 1 103 ? 20.841 7.863 -26.107 1.00 94.88 103 TYR A C 1
ATOM 843 O O . TYR A 1 103 ? 21.474 8.038 -27.145 1.00 94.88 103 TYR A O 1
ATOM 851 N N . HIS A 1 104 ? 19.563 7.485 -26.125 1.00 95.12 104 HIS A N 1
ATOM 852 C CA . HIS A 1 104 ? 18.871 7.165 -27.373 1.00 95.12 104 HIS A CA 1
ATOM 853 C C . HIS A 1 104 ? 18.579 8.403 -28.222 1.00 95.12 104 HIS A C 1
ATOM 855 O O . HIS A 1 104 ? 18.669 8.342 -29.444 1.00 95.12 104 HIS A O 1
ATOM 861 N N . PHE A 1 105 ? 18.304 9.548 -27.596 1.00 94.00 105 PHE A N 1
ATOM 862 C CA . PHE A 1 105 ? 18.101 10.812 -28.298 1.00 94.00 105 PHE A CA 1
ATOM 863 C C . PHE A 1 105 ? 19.376 11.289 -28.997 1.00 94.00 105 PHE A C 1
ATOM 865 O O . PHE A 1 105 ? 19.347 11.645 -30.172 1.00 94.00 105 PHE A O 1
ATOM 872 N N . THR A 1 106 ? 20.515 11.244 -28.302 1.00 90.94 106 THR A N 1
ATOM 873 C CA . THR A 1 106 ? 21.814 11.585 -28.901 1.00 90.94 106 THR A CA 1
ATOM 874 C C . THR A 1 106 ? 22.202 10.594 -29.992 1.00 90.94 106 THR A C 1
ATOM 876 O O . THR A 1 106 ? 22.620 11.022 -31.066 1.00 90.94 106 THR A O 1
ATOM 879 N N . GLY A 1 107 ? 21.996 9.293 -29.767 1.00 88.38 107 GLY A N 1
ATOM 880 C CA . GLY A 1 107 ? 22.216 8.262 -30.778 1.00 88.38 107 GLY A CA 1
ATOM 881 C C . GLY A 1 107 ? 21.304 8.390 -31.998 1.00 88.38 107 GLY A C 1
ATOM 882 O O . GLY A 1 107 ? 21.719 8.046 -33.099 1.00 88.38 107 GLY A O 1
ATOM 883 N N . TRP A 1 108 ? 20.090 8.917 -31.829 1.00 88.19 108 TRP A N 1
ATOM 884 C CA . TRP A 1 108 ? 19.188 9.238 -32.931 1.00 88.19 108 TRP A CA 1
ATOM 885 C C . TRP A 1 108 ? 19.658 10.473 -33.714 1.00 88.19 108 TRP A C 1
ATOM 887 O O . TRP A 1 108 ? 19.828 10.377 -34.929 1.00 88.19 108 TRP A O 1
ATOM 897 N N . LEU A 1 109 ? 19.929 11.599 -33.039 1.00 87.25 109 LEU A N 1
ATOM 898 C CA . LEU A 1 109 ? 20.381 12.846 -33.679 1.00 87.25 109 LEU A CA 1
ATOM 899 C C . LEU A 1 109 ? 21.713 12.689 -34.417 1.00 87.25 109 LEU A C 1
ATOM 901 O O . LEU A 1 109 ? 21.909 13.267 -35.482 1.00 87.25 109 LEU A O 1
ATOM 905 N N . MET A 1 110 ? 22.627 11.917 -33.832 1.00 84.62 110 MET A N 1
ATOM 906 C CA . MET A 1 110 ? 23.988 11.718 -34.325 1.00 84.62 110 MET A CA 1
ATOM 907 C C . MET A 1 110 ? 24.149 10.355 -34.994 1.00 84.62 110 MET A C 1
ATOM 909 O O . MET A 1 110 ? 25.262 9.845 -35.053 1.00 84.62 110 MET A O 1
ATOM 913 N N . SER A 1 111 ? 23.068 9.714 -35.447 1.00 69.88 111 SER A N 1
ATOM 914 C CA . SER A 1 111 ? 23.152 8.383 -36.053 1.00 69.88 111 SER A CA 1
ATOM 915 C C . SER A 1 111 ? 24.033 8.413 -37.309 1.00 69.88 111 SER A C 1
ATOM 917 O O . SER A 1 111 ? 23.554 8.720 -38.400 1.00 69.88 111 SER A O 1
ATOM 919 N N . TYR A 1 112 ? 25.303 8.034 -37.163 1.00 66.12 112 TYR A N 1
ATOM 920 C CA . TYR A 1 112 ? 26.269 7.886 -38.249 1.00 66.12 112 TYR A CA 1
ATOM 921 C C . TYR A 1 112 ? 26.519 6.407 -38.548 1.00 66.12 112 TYR A C 1
ATOM 923 O O . TYR A 1 112 ? 26.658 5.588 -37.639 1.00 66.12 112 TYR A O 1
ATOM 931 N N . ALA A 1 113 ? 26.670 6.070 -39.830 1.00 64.06 113 ALA A N 1
ATOM 932 C CA . ALA A 1 113 ? 26.985 4.707 -40.269 1.00 64.06 113 ALA A CA 1
ATOM 933 C C . ALA A 1 113 ? 28.299 4.154 -39.670 1.00 64.06 113 ALA A C 1
ATOM 935 O O . ALA A 1 113 ? 28.465 2.942 -39.569 1.00 64.06 113 ALA A O 1
ATOM 936 N N . SER A 1 114 ? 29.211 5.033 -39.239 1.00 69.69 114 SER A N 1
ATOM 937 C CA . SER A 1 114 ? 30.531 4.703 -38.686 1.00 69.69 114 SER A CA 1
ATOM 938 C C . SER A 1 114 ? 30.544 4.366 -37.191 1.00 69.69 114 SER A C 1
ATOM 940 O O . SER A 1 114 ? 31.597 4.017 -36.656 1.00 69.69 114 SER A O 1
ATOM 942 N N . TRP A 1 115 ? 29.416 4.475 -36.483 1.00 80.62 115 TRP A N 1
ATOM 943 C CA . TRP A 1 115 ? 29.371 4.114 -35.067 1.00 80.62 115 TRP A CA 1
ATOM 944 C C . TRP A 1 115 ? 29.454 2.602 -34.873 1.00 80.62 115 TRP A C 1
ATOM 946 O O . TRP A 1 115 ? 28.797 1.825 -35.568 1.00 80.62 115 TRP A O 1
ATOM 956 N N . SER A 1 116 ? 30.252 2.189 -33.883 1.00 84.62 116 SER A N 1
ATOM 957 C CA . SER A 1 116 ? 30.448 0.776 -33.562 1.00 84.62 116 SER A CA 1
ATOM 958 C C . SER A 1 116 ? 29.107 0.095 -33.251 1.00 84.62 116 SER A C 1
ATOM 960 O O . SER A 1 116 ? 28.332 0.630 -32.449 1.00 84.62 116 SER A O 1
ATOM 962 N N . PRO A 1 117 ? 28.846 -1.117 -33.779 1.00 86.31 117 PRO A N 1
ATOM 963 C CA . PRO A 1 117 ? 27.670 -1.909 -33.417 1.00 86.31 117 PRO A CA 1
ATOM 964 C C . PRO A 1 117 ? 27.524 -2.104 -31.903 1.00 86.31 117 PRO A C 1
ATOM 966 O O . PRO A 1 117 ? 26.410 -2.226 -31.395 1.00 86.31 117 PRO A O 1
ATOM 969 N N . LEU A 1 118 ? 28.641 -2.085 -31.165 1.00 88.94 118 LEU A N 1
ATOM 970 C CA . LEU A 1 118 ? 28.645 -2.191 -29.711 1.00 88.94 118 LEU A CA 1
ATOM 971 C C . LEU A 1 118 ? 27.848 -1.065 -29.042 1.00 88.94 118 LEU A C 1
ATOM 973 O O . LEU A 1 118 ? 27.154 -1.336 -28.069 1.00 88.94 118 LEU A O 1
ATOM 977 N N . TYR A 1 119 ? 27.883 0.161 -29.573 1.00 90.56 119 TYR A N 1
ATOM 978 C CA . TYR A 1 119 ? 27.092 1.277 -29.047 1.00 90.56 119 TYR A CA 1
ATOM 979 C C . TYR A 1 119 ? 25.601 0.911 -29.033 1.00 90.56 119 TYR A C 1
ATOM 981 O O . TYR A 1 119 ? 24.956 0.874 -27.990 1.00 90.56 119 TYR A O 1
ATOM 989 N N . TYR A 1 120 ? 25.071 0.498 -30.180 1.00 90.94 120 TYR A N 1
ATOM 990 C CA . TYR A 1 120 ? 23.669 0.116 -30.325 1.00 90.94 120 TYR A CA 1
ATOM 991 C C . TYR A 1 120 ? 23.276 -1.050 -29.400 1.00 90.94 120 TYR A C 1
ATOM 993 O O . TYR A 1 120 ? 22.226 -0.998 -28.755 1.00 90.94 120 TYR A O 1
ATOM 1001 N N . LYS A 1 121 ? 24.143 -2.062 -29.261 1.00 93.00 121 LYS A N 1
ATOM 1002 C CA . LYS A 1 121 ? 23.922 -3.203 -28.354 1.00 93.00 121 LYS A CA 1
ATOM 1003 C C . LYS A 1 121 ? 23.899 -2.786 -26.881 1.00 93.00 121 LYS A C 1
ATOM 1005 O O . LYS A 1 121 ? 23.038 -3.243 -26.130 1.00 93.00 121 LYS A O 1
ATOM 1010 N N . LEU A 1 122 ? 24.814 -1.908 -26.465 1.00 93.06 122 LEU A N 1
ATOM 1011 C CA . LEU A 1 122 ? 24.853 -1.388 -25.096 1.00 93.06 122 LEU A CA 1
ATOM 1012 C C . LEU A 1 122 ? 23.621 -0.534 -24.783 1.00 93.06 122 LEU A C 1
ATOM 1014 O O . LEU A 1 122 ? 23.101 -0.630 -23.676 1.00 93.06 122 LEU A O 1
ATOM 1018 N N . GLY A 1 123 ? 23.106 0.224 -25.755 1.00 92.62 123 GLY A N 1
ATOM 1019 C CA . GLY A 1 123 ? 21.839 0.943 -25.619 1.00 92.62 123 GLY A CA 1
ATOM 1020 C C . GLY A 1 123 ? 20.657 0.021 -25.314 1.00 92.62 123 GLY A C 1
ATOM 1021 O O . GLY A 1 123 ? 19.905 0.268 -24.372 1.00 92.62 123 GLY A O 1
ATOM 1022 N N . VAL A 1 124 ? 20.524 -1.083 -26.060 1.00 94.50 124 VAL A N 1
ATOM 1023 C CA . VAL A 1 124 ? 19.493 -2.107 -25.801 1.00 94.50 124 VAL A CA 1
ATOM 1024 C C . VAL A 1 124 ? 19.657 -2.699 -24.398 1.00 94.50 124 VAL A C 1
ATOM 1026 O O . VAL A 1 124 ? 18.693 -2.763 -23.633 1.00 94.50 124 VAL A O 1
ATOM 1029 N N . ALA A 1 125 ? 20.882 -3.093 -24.035 1.00 95.62 125 ALA A N 1
ATOM 1030 C CA . ALA A 1 125 ? 21.178 -3.658 -22.719 1.00 95.62 125 ALA A CA 1
ATOM 1031 C C . ALA A 1 125 ? 20.861 -2.681 -21.580 1.00 95.62 125 ALA A C 1
ATOM 1033 O O . ALA A 1 125 ? 20.297 -3.080 -20.558 1.00 95.62 125 ALA A O 1
ATOM 1034 N N . PHE A 1 126 ? 21.179 -1.399 -21.761 1.00 95.56 126 PHE A N 1
ATOM 1035 C CA . PHE A 1 126 ? 20.922 -0.366 -20.769 1.00 95.56 126 PHE A CA 1
ATOM 1036 C C . PHE A 1 126 ? 19.422 -0.196 -20.542 1.00 95.56 126 PHE A C 1
ATOM 1038 O O . PHE A 1 126 ? 18.960 -0.337 -19.413 1.00 95.56 126 PHE A O 1
ATOM 1045 N N . THR A 1 127 ? 18.640 -0.011 -21.604 1.00 95.62 127 THR A N 1
ATOM 1046 C CA . THR A 1 127 ? 17.184 0.170 -21.502 1.00 95.62 127 THR A CA 1
ATOM 1047 C C . THR A 1 127 ? 16.482 -1.039 -20.884 1.00 95.62 127 THR A C 1
ATOM 1049 O O . THR A 1 127 ? 15.631 -0.871 -20.010 1.00 95.62 127 THR A O 1
ATOM 1052 N N . LEU A 1 128 ? 16.898 -2.263 -21.227 1.00 95.50 128 LEU A N 1
ATOM 1053 C CA . LEU A 1 128 ? 16.405 -3.475 -20.562 1.00 95.50 128 LEU A CA 1
ATOM 1054 C C . LEU A 1 128 ? 16.779 -3.525 -19.075 1.00 95.50 128 LEU A C 1
ATOM 1056 O O . LEU A 1 128 ? 15.958 -3.917 -18.248 1.00 95.50 128 LEU A O 1
ATOM 1060 N N . THR A 1 129 ? 17.987 -3.090 -18.714 1.00 94.94 129 THR A N 1
ATOM 1061 C CA . THR A 1 129 ? 18.418 -3.023 -17.310 1.00 94.94 129 THR A CA 1
ATOM 1062 C C . THR A 1 129 ? 17.524 -2.085 -16.507 1.00 94.94 129 THR A C 1
ATOM 1064 O O . THR A 1 129 ? 17.032 -2.461 -15.440 1.00 94.94 129 THR A O 1
ATOM 1067 N N . VAL A 1 130 ? 17.278 -0.874 -17.020 1.00 94.81 130 VAL A N 1
ATOM 1068 C CA . VAL A 1 130 ? 16.418 0.107 -16.343 1.00 94.81 130 VAL A CA 1
ATOM 1069 C C . VAL A 1 130 ? 14.982 -0.412 -16.232 1.00 94.81 130 VAL A C 1
ATOM 1071 O O . VAL A 1 130 ? 14.352 -0.262 -15.181 1.00 94.81 130 VAL A O 1
ATOM 1074 N N . LEU A 1 131 ? 14.483 -1.101 -17.261 1.00 95.00 131 LEU A N 1
ATOM 1075 C CA . LEU A 1 131 ? 13.174 -1.748 -17.228 1.00 95.00 131 LEU A CA 1
ATOM 1076 C C . LEU A 1 131 ? 13.083 -2.805 -16.118 1.00 95.00 131 LEU A C 1
ATOM 1078 O O . LEU A 1 131 ? 12.158 -2.756 -15.309 1.00 95.00 131 LEU A O 1
ATOM 1082 N N . ILE A 1 132 ? 14.050 -3.721 -16.021 1.00 93.56 132 ILE A N 1
ATOM 1083 C CA . ILE A 1 132 ? 14.057 -4.754 -14.974 1.00 93.56 132 ILE A CA 1
ATOM 1084 C C . ILE A 1 132 ? 14.156 -4.126 -13.582 1.00 93.56 132 ILE A C 1
ATOM 1086 O O . ILE A 1 132 ? 13.405 -4.513 -12.687 1.00 93.56 132 ILE A O 1
ATOM 1090 N N . LEU A 1 133 ? 15.022 -3.126 -13.390 1.00 91.62 133 LEU A N 1
ATOM 1091 C CA . LEU A 1 133 ? 15.106 -2.385 -12.126 1.00 91.62 133 LEU A CA 1
ATOM 1092 C C . LEU A 1 133 ? 13.761 -1.754 -11.747 1.00 91.62 133 LEU A C 1
ATOM 1094 O O . LEU A 1 133 ? 13.352 -1.813 -10.587 1.00 91.62 133 LEU A O 1
ATOM 1098 N N . THR A 1 134 ? 13.055 -1.194 -12.729 1.00 91.56 134 THR A N 1
ATOM 1099 C CA . THR A 1 134 ? 11.722 -0.610 -12.545 1.00 91.56 134 THR A CA 1
ATOM 1100 C C . THR A 1 134 ? 10.706 -1.668 -12.112 1.00 91.56 134 THR A C 1
ATOM 1102 O O . THR A 1 134 ? 9.970 -1.460 -11.147 1.00 91.56 134 THR A O 1
ATOM 1105 N N . LEU A 1 135 ? 10.699 -2.833 -12.765 1.00 91.81 135 LEU A N 1
ATOM 1106 C CA . LEU A 1 135 ? 9.817 -3.946 -12.408 1.00 91.81 135 LEU A CA 1
ATOM 1107 C C . LEU A 1 135 ? 10.115 -4.494 -11.008 1.00 91.81 135 LEU A C 1
ATOM 1109 O O . LEU A 1 135 ? 9.186 -4.718 -10.233 1.00 91.81 135 LEU A O 1
ATOM 1113 N N . LEU A 1 136 ? 11.391 -4.658 -10.649 1.00 88.94 136 LEU A N 1
ATOM 1114 C CA . LEU A 1 136 ? 11.801 -5.089 -9.310 1.00 88.94 136 LEU A CA 1
ATOM 1115 C C . LEU A 1 136 ? 11.369 -4.086 -8.237 1.00 88.94 136 LEU A C 1
ATOM 1117 O O . LEU A 1 136 ? 10.891 -4.485 -7.174 1.00 88.94 136 LEU A O 1
ATOM 1121 N N . HIS A 1 137 ? 11.485 -2.788 -8.522 1.00 86.94 137 HIS A N 1
ATOM 1122 C CA . HIS A 1 137 ? 11.017 -1.742 -7.620 1.00 86.94 137 HIS A CA 1
ATOM 1123 C C . HIS A 1 137 ? 9.500 -1.818 -7.401 1.00 86.94 137 HIS A C 1
ATOM 1125 O O . HIS A 1 137 ? 9.051 -1.813 -6.253 1.00 86.94 137 HIS A O 1
ATOM 1131 N N . PHE A 1 138 ? 8.708 -1.984 -8.465 1.00 86.94 138 PHE A N 1
ATOM 1132 C CA . PHE A 1 138 ? 7.261 -2.167 -8.324 1.00 86.94 138 PHE A CA 1
ATOM 1133 C C . PHE A 1 138 ? 6.892 -3.476 -7.624 1.00 86.94 138 PHE A C 1
ATOM 1135 O O . PHE A 1 138 ? 5.988 -3.480 -6.793 1.00 86.94 138 PHE A O 1
ATOM 1142 N N . ALA A 1 139 ? 7.595 -4.577 -7.889 1.00 85.94 139 ALA A N 1
ATOM 1143 C CA . ALA A 1 139 ? 7.371 -5.841 -7.190 1.00 85.94 139 ALA A CA 1
ATOM 1144 C C . ALA A 1 139 ? 7.608 -5.696 -5.676 1.00 85.94 139 ALA A C 1
ATOM 1146 O O . ALA A 1 139 ? 6.784 -6.138 -4.868 1.00 85.94 139 ALA A O 1
ATOM 1147 N N . ALA A 1 140 ? 8.687 -5.009 -5.284 1.00 83.38 140 ALA A N 1
ATOM 1148 C CA . ALA A 1 140 ? 8.965 -4.684 -3.888 1.00 83.38 140 ALA A CA 1
ATOM 1149 C C . ALA A 1 140 ? 7.872 -3.785 -3.284 1.00 83.38 140 ALA A C 1
ATOM 1151 O O . ALA A 1 140 ? 7.391 -4.061 -2.182 1.00 83.38 140 ALA A O 1
ATOM 1152 N N . TYR A 1 141 ? 7.423 -2.765 -4.023 1.00 82.00 141 TYR A N 1
ATOM 1153 C CA . TYR A 1 141 ? 6.307 -1.907 -3.622 1.00 82.00 141 TYR A CA 1
ATOM 1154 C C . TYR A 1 141 ? 5.018 -2.711 -3.391 1.00 82.00 141 TYR A C 1
ATOM 1156 O O . TYR A 1 141 ? 4.410 -2.609 -2.325 1.00 82.00 141 TYR A O 1
ATOM 1164 N N . PHE A 1 142 ? 4.610 -3.566 -4.333 1.00 82.38 142 PHE A N 1
ATOM 1165 C CA . PHE A 1 142 ? 3.397 -4.375 -4.194 1.00 82.38 142 PHE A CA 1
ATOM 1166 C C . PHE A 1 142 ? 3.482 -5.339 -3.008 1.00 82.38 142 PHE A C 1
ATOM 1168 O O . PHE A 1 142 ? 2.525 -5.438 -2.235 1.00 82.38 142 PHE A O 1
ATOM 1175 N N . SER A 1 143 ? 4.631 -5.987 -2.807 1.00 81.81 143 SER A N 1
ATOM 1176 C CA . SER A 1 143 ? 4.871 -6.850 -1.646 1.00 81.81 143 SER A CA 1
ATOM 1177 C C . SER A 1 143 ? 4.732 -6.086 -0.321 1.00 81.81 143 SER A C 1
ATOM 1179 O O . SER A 1 143 ? 4.050 -6.546 0.604 1.00 81.81 143 SER A O 1
ATOM 1181 N N . PHE A 1 144 ? 5.283 -4.869 -0.255 1.00 80.44 144 PHE A N 1
ATOM 1182 C CA . PHE A 1 144 ? 5.119 -3.986 0.897 1.00 80.44 144 PHE A CA 1
ATOM 1183 C C . PHE A 1 144 ? 3.649 -3.614 1.118 1.00 80.44 144 PHE A C 1
ATOM 1185 O O . PHE A 1 144 ? 3.130 -3.795 2.217 1.00 80.44 144 PHE A O 1
ATOM 1192 N N . THR A 1 145 ? 2.936 -3.169 0.077 1.00 79.06 145 THR A N 1
ATOM 1193 C CA . THR A 1 145 ? 1.522 -2.774 0.213 1.00 79.06 145 THR A CA 1
ATOM 1194 C C . THR A 1 145 ? 0.624 -3.926 0.666 1.00 79.06 145 THR A C 1
ATOM 1196 O O . THR A 1 145 ? -0.298 -3.716 1.455 1.00 79.06 145 THR A O 1
ATOM 1199 N N . ARG A 1 146 ? 0.895 -5.158 0.216 1.00 82.25 146 ARG A N 1
ATOM 1200 C CA . ARG A 1 146 ? 0.185 -6.356 0.679 1.00 82.25 146 ARG A CA 1
ATOM 1201 C C . ARG A 1 146 ? 0.437 -6.601 2.165 1.00 82.25 146 ARG A C 1
ATOM 1203 O O . ARG A 1 146 ? -0.506 -6.869 2.906 1.00 82.25 146 ARG A O 1
ATOM 1210 N N . SER A 1 147 ? 1.690 -6.486 2.592 1.00 79.06 147 SER A N 1
ATOM 1211 C CA . SER A 1 147 ? 2.088 -6.676 3.988 1.00 79.06 147 SER A CA 1
ATOM 1212 C C . SER A 1 147 ? 1.470 -5.616 4.903 1.00 79.06 147 SER A C 1
ATOM 1214 O O . SER A 1 147 ? 0.928 -5.956 5.953 1.00 79.06 147 SER A O 1
ATOM 1216 N N . ASP A 1 148 ? 1.455 -4.352 4.472 1.00 79.00 148 ASP A N 1
ATOM 1217 C CA . ASP A 1 148 ? 0.823 -3.251 5.204 1.00 79.00 148 ASP A CA 1
ATOM 1218 C C . ASP A 1 148 ? -0.698 -3.445 5.316 1.00 79.00 148 ASP A C 1
ATOM 1220 O O . ASP A 1 148 ? -1.252 -3.286 6.399 1.00 79.00 148 ASP A O 1
ATOM 1224 N N . ARG A 1 149 ? -1.382 -3.900 4.254 1.00 81.06 149 ARG A N 1
ATOM 1225 C CA . ARG A 1 149 ? -2.816 -4.252 4.324 1.00 81.06 149 ARG A CA 1
ATOM 1226 C C . ARG A 1 149 ? -3.102 -5.328 5.372 1.00 81.06 149 ARG A C 1
ATOM 1228 O O . ARG A 1 149 ? -4.042 -5.180 6.148 1.00 81.06 149 ARG A O 1
ATOM 1235 N N . ILE A 1 150 ? -2.284 -6.379 5.417 1.00 83.44 150 ILE A N 1
ATOM 1236 C CA . ILE A 1 150 ? -2.410 -7.452 6.416 1.00 83.44 150 ILE A CA 1
ATOM 1237 C C . ILE A 1 150 ? -2.126 -6.918 7.827 1.00 83.44 150 ILE A C 1
ATOM 1239 O O . ILE A 1 150 ? -2.797 -7.293 8.787 1.00 83.44 150 ILE A O 1
ATOM 1243 N N . ALA A 1 151 ? -1.144 -6.029 7.981 1.00 77.75 151 ALA A N 1
ATOM 1244 C CA . ALA A 1 151 ? -0.851 -5.409 9.268 1.00 77.75 151 ALA A CA 1
ATOM 1245 C C . ALA A 1 151 ? -2.010 -4.520 9.750 1.00 77.75 151 ALA A C 1
ATOM 1247 O O . ALA A 1 151 ? -2.391 -4.601 10.918 1.00 77.75 151 ALA A O 1
ATOM 1248 N N . ARG A 1 152 ? -2.617 -3.728 8.854 1.00 81.25 152 ARG A N 1
ATOM 1249 C CA . ARG A 1 152 ? -3.803 -2.915 9.162 1.00 81.25 152 ARG A CA 1
ATOM 1250 C C . ARG A 1 152 ? -4.991 -3.766 9.571 1.00 81.25 152 ARG A C 1
ATOM 1252 O O . ARG A 1 152 ? -5.603 -3.462 10.585 1.00 81.25 152 ARG A O 1
ATOM 1259 N N . SER A 1 153 ? -5.283 -4.840 8.839 1.00 83.19 153 SER A N 1
ATOM 1260 C CA . SER A 1 153 ? -6.412 -5.712 9.176 1.00 83.19 153 SER A CA 1
ATOM 1261 C C . SER A 1 153 ? -6.224 -6.381 10.538 1.00 83.19 153 SER A C 1
ATOM 1263 O O . SER A 1 153 ? -7.169 -6.478 11.313 1.00 83.19 153 SER A O 1
ATOM 1265 N N . ARG A 1 154 ? -4.992 -6.785 10.878 1.00 83.50 154 ARG A N 1
ATOM 1266 C CA . ARG A 1 154 ? -4.664 -7.323 12.208 1.00 83.50 154 ARG A CA 1
ATOM 1267 C C . ARG A 1 154 ? -4.817 -6.279 13.310 1.00 83.50 154 ARG A C 1
ATOM 1269 O O . ARG A 1 154 ? -5.368 -6.596 14.358 1.00 83.50 154 ARG A O 1
ATOM 1276 N N . LYS A 1 155 ? -4.345 -5.049 13.078 1.00 82.94 155 LYS A N 1
ATOM 1277 C CA . LYS A 1 155 ? -4.490 -3.943 14.033 1.00 82.94 155 LYS A CA 1
ATOM 1278 C C . LYS A 1 155 ? -5.965 -3.605 14.265 1.00 82.94 155 LYS A C 1
ATOM 1280 O O . LYS A 1 155 ? -6.388 -3.556 15.411 1.00 82.94 155 LYS A O 1
ATOM 1285 N N . GLN A 1 156 ? -6.746 -3.480 13.195 1.00 83.56 156 GLN A N 1
ATOM 1286 C CA . GLN A 1 156 ? -8.185 -3.231 13.264 1.00 83.56 156 GLN A CA 1
ATOM 1287 C C . GLN A 1 156 ? -8.924 -4.356 14.000 1.00 83.56 156 GLN A C 1
ATOM 1289 O O . GLN A 1 156 ? -9.758 -4.081 14.852 1.00 83.56 156 GLN A O 1
ATOM 1294 N N . ALA A 1 157 ? -8.588 -5.623 13.736 1.00 84.75 157 ALA A N 1
ATOM 1295 C CA . ALA A 1 157 ? -9.184 -6.752 14.450 1.00 84.75 157 ALA A CA 1
ATOM 1296 C C . ALA A 1 157 ? -8.871 -6.725 15.958 1.00 84.75 157 ALA A C 1
ATOM 1298 O O . ALA A 1 157 ? -9.733 -7.053 16.771 1.00 84.75 157 ALA A O 1
ATOM 1299 N N . LEU A 1 158 ? -7.654 -6.317 16.338 1.00 86.31 158 LEU A N 1
ATOM 1300 C CA . LEU A 1 158 ? -7.275 -6.137 17.741 1.00 86.31 158 LEU A CA 1
ATOM 1301 C C . LEU A 1 158 ? -8.057 -4.985 18.390 1.00 86.31 158 LEU A C 1
ATOM 1303 O O . LEU A 1 158 ? -8.581 -5.160 19.486 1.00 86.31 158 LEU A O 1
ATOM 1307 N N . GLU A 1 159 ? -8.159 -3.841 17.712 1.00 86.94 159 GLU A N 1
ATOM 1308 C CA . GLU A 1 159 ? -8.906 -2.667 18.185 1.00 86.94 159 GLU A CA 1
ATOM 1309 C C . GLU A 1 159 ? -10.394 -2.989 18.360 1.00 86.94 159 GLU A C 1
ATOM 1311 O O . GLU A 1 159 ? -10.961 -2.714 19.414 1.00 86.94 159 GLU A O 1
ATOM 1316 N N . TYR A 1 160 ? -11.010 -3.659 17.382 1.00 89.69 160 TYR A N 1
ATOM 1317 C CA . TYR A 1 160 ? -12.400 -4.113 17.472 1.00 89.69 160 TYR A CA 1
ATOM 1318 C C . TYR A 1 160 ? -12.610 -5.067 18.634 1.00 89.69 160 TYR A C 1
ATOM 1320 O O . TYR A 1 160 ? -13.588 -4.945 19.365 1.00 89.69 160 TYR A O 1
ATOM 1328 N N . ARG A 1 161 ? -11.671 -5.992 18.841 1.00 88.38 161 ARG A N 1
ATOM 1329 C CA . ARG A 1 161 ? -11.721 -6.916 19.967 1.00 88.38 161 ARG A CA 1
ATOM 1330 C C . ARG A 1 161 ? -11.652 -6.179 21.303 1.00 88.38 161 ARG A C 1
ATOM 1332 O O . ARG A 1 161 ? -12.471 -6.451 22.173 1.00 88.38 161 ARG A O 1
ATOM 1339 N N . GLN A 1 162 ? -10.699 -5.265 21.471 1.00 88.81 162 GLN A N 1
ATOM 1340 C CA . GLN A 1 162 ? -10.569 -4.470 22.696 1.00 88.81 162 GLN A CA 1
ATOM 1341 C C . GLN A 1 162 ? -11.840 -3.658 22.958 1.00 88.81 162 GLN A C 1
ATOM 1343 O O . GLN A 1 162 ? -12.432 -3.776 24.027 1.00 88.81 162 GLN A O 1
ATOM 1348 N N . GLN A 1 163 ? -12.319 -2.932 21.947 1.00 92.31 163 GLN A N 1
ATOM 1349 C CA . GLN A 1 163 ? -13.519 -2.109 22.054 1.00 92.31 163 GLN A CA 1
ATOM 1350 C C . GLN A 1 163 ? -14.776 -2.935 22.365 1.00 92.31 163 GLN A C 1
ATOM 1352 O O . GLN A 1 163 ? -15.609 -2.504 23.167 1.00 92.31 163 GLN A O 1
ATOM 1357 N N . ALA A 1 164 ? -14.922 -4.118 21.758 1.00 92.56 164 ALA A N 1
ATOM 1358 C CA . ALA A 1 164 ? -16.027 -5.031 22.031 1.00 92.56 164 ALA A CA 1
ATOM 1359 C C . ALA A 1 164 ? -15.998 -5.519 23.485 1.00 92.56 164 ALA A C 1
ATOM 1361 O O . ALA A 1 164 ? -16.999 -5.387 24.186 1.00 92.56 164 ALA A O 1
ATOM 1362 N N . PHE A 1 165 ? -14.851 -6.013 23.967 1.00 91.88 165 PHE A N 1
ATOM 1363 C CA . PHE A 1 165 ? -14.725 -6.508 25.341 1.00 91.88 165 PHE A CA 1
ATOM 1364 C C . PHE A 1 165 ? -14.948 -5.413 26.387 1.00 91.88 165 PHE A C 1
ATOM 1366 O O . PHE A 1 165 ? -15.701 -5.634 27.333 1.00 91.88 165 PHE A O 1
ATOM 1373 N N . GLU A 1 166 ? -14.369 -4.225 26.199 1.00 92.44 166 GLU A N 1
ATOM 1374 C CA . GLU A 1 166 ? -14.604 -3.078 27.085 1.00 92.44 166 GLU A CA 1
ATOM 1375 C C . GLU A 1 166 ? -16.087 -2.684 27.120 1.00 92.44 166 GLU A C 1
ATOM 1377 O O . GLU A 1 166 ? -16.643 -2.373 28.177 1.00 92.44 166 GLU A O 1
ATOM 1382 N N . SER A 1 167 ? -16.759 -2.730 25.967 1.00 93.62 167 SER A N 1
ATOM 1383 C CA . SER A 1 167 ? -18.183 -2.403 25.870 1.00 93.62 167 SER A CA 1
ATOM 1384 C C . SER A 1 167 ? -19.062 -3.452 26.551 1.00 93.62 167 SER A C 1
ATOM 1386 O O . SER A 1 167 ? -19.965 -3.077 27.295 1.00 93.62 167 SER A O 1
ATOM 1388 N N . ILE A 1 168 ? -18.771 -4.745 26.367 1.00 93.25 168 ILE A N 1
ATOM 1389 C CA . ILE A 1 168 ? -19.480 -5.844 27.042 1.00 93.25 168 ILE A CA 1
ATOM 1390 C C . ILE A 1 168 ? -19.298 -5.745 28.557 1.00 93.25 168 ILE A C 1
ATOM 1392 O O . ILE A 1 168 ? -20.282 -5.788 29.292 1.00 93.25 168 ILE A O 1
ATOM 1396 N N . GLN A 1 169 ? -18.069 -5.541 29.039 1.00 92.06 169 GLN A N 1
ATOM 1397 C CA . GLN A 1 169 ? -17.809 -5.364 30.470 1.00 92.06 169 GLN A CA 1
ATOM 1398 C C . GLN A 1 169 ? -18.610 -4.195 31.048 1.00 92.06 169 GLN A C 1
ATOM 1400 O O . GLN A 1 169 ? -19.215 -4.328 32.112 1.00 92.06 169 GLN A O 1
ATOM 1405 N N . ARG A 1 170 ? -18.690 -3.069 30.326 1.00 92.12 170 ARG A N 1
ATOM 1406 C CA . ARG A 1 170 ? -19.498 -1.928 30.766 1.00 92.12 170 ARG A CA 1
ATOM 1407 C C . ARG A 1 170 ? -20.998 -2.225 30.767 1.00 92.12 170 ARG A C 1
ATOM 1409 O O . ARG A 1 170 ? -21.686 -1.775 31.682 1.00 92.12 170 ARG A O 1
ATOM 1416 N N . ILE A 1 171 ? -21.510 -2.978 29.791 1.00 94.19 171 ILE A N 1
ATOM 1417 C CA . ILE A 1 171 ? -22.913 -3.426 29.769 1.00 94.19 171 ILE A CA 1
ATOM 1418 C C . ILE A 1 171 ? -23.216 -4.272 31.011 1.00 94.19 171 ILE A C 1
ATOM 1420 O O . ILE A 1 171 ? -24.178 -3.987 31.723 1.00 94.19 171 ILE A O 1
ATOM 1424 N N . LEU A 1 172 ? -22.368 -5.260 31.310 1.00 92.94 172 LEU A N 1
ATOM 1425 C CA . LEU A 1 172 ? -22.537 -6.141 32.469 1.00 92.94 172 LEU A CA 1
ATOM 1426 C C . LEU A 1 172 ? -22.466 -5.369 33.792 1.00 92.94 172 LEU A C 1
ATOM 1428 O O . LEU A 1 172 ? -23.292 -5.582 34.678 1.00 92.94 172 LEU A O 1
ATOM 1432 N N . HIS A 1 173 ? -21.532 -4.425 33.908 1.00 93.00 173 HIS A N 1
ATOM 1433 C CA . HIS A 1 173 ? -21.423 -3.583 35.095 1.00 93.00 173 HIS A CA 1
ATOM 1434 C C . HIS A 1 173 ? -22.636 -2.651 35.259 1.00 93.00 173 HIS A C 1
ATOM 1436 O O . HIS A 1 173 ? -23.179 -2.516 36.354 1.00 93.00 173 HIS A O 1
ATOM 1442 N N . THR A 1 174 ? -23.125 -2.074 34.157 1.00 91.19 174 THR A N 1
ATOM 1443 C CA . THR A 1 174 ? -24.346 -1.254 34.149 1.00 91.19 174 THR A CA 1
ATOM 1444 C C . THR A 1 174 ? -25.554 -2.063 34.608 1.00 91.19 174 THR A C 1
ATOM 1446 O O . THR A 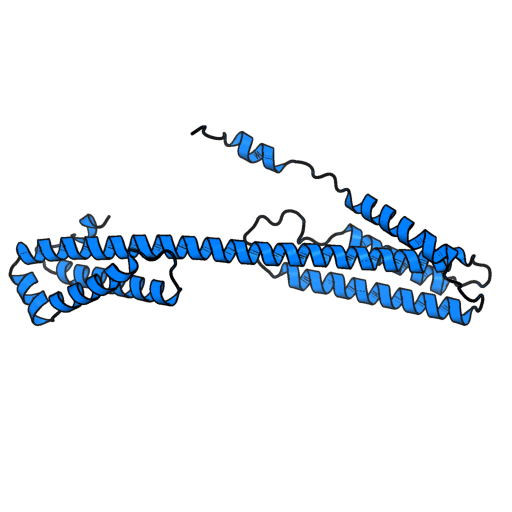1 174 ? -26.325 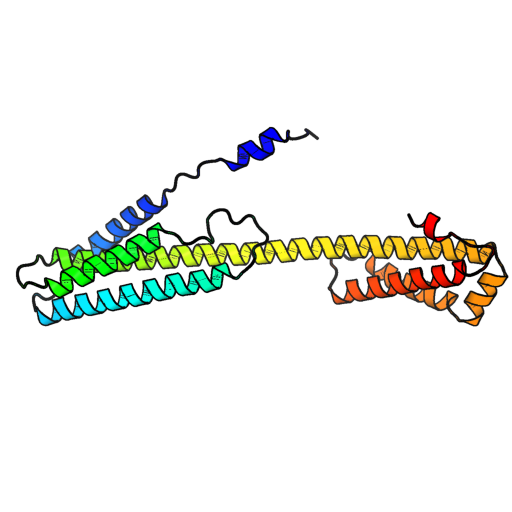-1.583 35.436 1.00 91.19 174 THR A O 1
ATOM 1449 N N . ARG A 1 175 ? -25.698 -3.306 34.132 1.00 94.12 175 ARG A N 1
ATOM 1450 C CA . ARG A 1 175 ? -26.752 -4.219 34.589 1.00 94.12 175 ARG A CA 1
ATOM 1451 C C . ARG A 1 175 ? -26.687 -4.430 36.101 1.00 94.12 175 ARG A C 1
ATOM 1453 O O . ARG A 1 175 ? -27.712 -4.329 36.764 1.00 94.12 175 ARG A O 1
ATOM 1460 N N . GLN A 1 176 ? -25.501 -4.701 36.648 1.00 93.31 176 GLN A N 1
ATOM 1461 C CA . GLN A 1 176 ? -25.340 -4.913 38.088 1.00 93.31 176 GLN A CA 1
ATOM 1462 C C . GLN A 1 176 ? -25.804 -3.690 38.894 1.00 93.31 176 GLN A C 1
ATOM 1464 O O . GLN A 1 176 ? -26.615 -3.839 39.804 1.00 93.31 176 GLN A O 1
ATOM 1469 N N . ILE A 1 177 ? -25.370 -2.485 38.508 1.00 90.44 177 ILE A N 1
ATOM 1470 C CA . ILE A 1 177 ? -25.808 -1.239 39.155 1.00 90.44 177 ILE A CA 1
ATOM 1471 C C . ILE A 1 177 ? -27.331 -1.083 39.062 1.00 90.44 177 ILE A C 1
ATOM 1473 O O . ILE A 1 177 ? -27.974 -0.719 40.042 1.00 90.44 177 ILE A O 1
ATOM 1477 N N . MET A 1 178 ? -27.923 -1.363 37.899 1.00 89.88 178 MET A N 1
ATOM 1478 C CA . MET A 1 178 ? -29.371 -1.254 37.706 1.00 89.88 178 MET A CA 1
ATOM 1479 C C . MET A 1 178 ? -30.143 -2.214 38.613 1.00 89.88 178 MET A C 1
ATOM 1481 O O . MET A 1 178 ? -31.133 -1.803 39.212 1.00 89.88 178 MET A O 1
ATOM 1485 N N . LEU A 1 179 ? -29.674 -3.455 38.774 1.00 92.19 179 LEU A N 1
ATOM 1486 C CA . LEU A 1 179 ? -30.282 -4.415 39.697 1.00 92.19 179 LEU A CA 1
ATOM 1487 C C . LEU A 1 179 ? -30.179 -3.952 41.155 1.00 92.19 179 LEU A C 1
ATOM 1489 O O . LEU A 1 179 ? -31.174 -4.011 41.871 1.00 92.19 179 LEU A O 1
ATOM 1493 N N . GLU A 1 180 ? -29.026 -3.429 41.579 1.00 90.38 180 GLU A N 1
ATOM 1494 C CA . GLU A 1 180 ? -28.851 -2.865 42.928 1.00 90.38 180 GLU A CA 1
ATOM 1495 C C . GLU A 1 180 ? -29.800 -1.681 43.185 1.00 90.38 180 GLU A C 1
ATOM 1497 O O . GLU A 1 180 ? -30.389 -1.556 44.263 1.00 90.38 180 GLU A O 1
ATOM 1502 N N . VAL A 1 181 ? -29.990 -0.807 42.190 1.00 88.88 181 VAL A N 1
ATOM 1503 C CA . VAL A 1 181 ? -30.923 0.327 42.294 1.00 88.88 181 VAL A CA 1
ATOM 1504 C C . VAL A 1 181 ? -32.371 -0.154 42.343 1.00 88.88 181 VAL A C 1
ATOM 1506 O O . VAL A 1 181 ? -33.148 0.365 43.140 1.00 88.88 181 VAL A O 1
ATOM 1509 N N . MET A 1 182 ? -32.733 -1.147 41.530 1.00 89.94 182 MET A N 1
ATOM 1510 C CA . MET A 1 182 ? -34.071 -1.740 41.527 1.00 89.94 182 MET A CA 1
ATOM 1511 C C . MET A 1 182 ? -34.401 -2.440 42.852 1.00 89.94 182 MET A C 1
ATOM 1513 O O . MET A 1 182 ? -35.533 -2.339 43.315 1.00 89.94 182 MET A O 1
ATOM 1517 N N . ASP A 1 183 ? -33.434 -3.122 43.468 1.00 90.62 183 ASP A N 1
ATOM 1518 C CA . ASP A 1 183 ? -33.628 -3.812 44.750 1.00 90.62 183 ASP A CA 1
ATOM 1519 C C . ASP A 1 183 ? -33.792 -2.820 45.912 1.00 90.62 183 ASP A C 1
ATOM 1521 O O . ASP A 1 183 ? -34.659 -2.970 46.770 1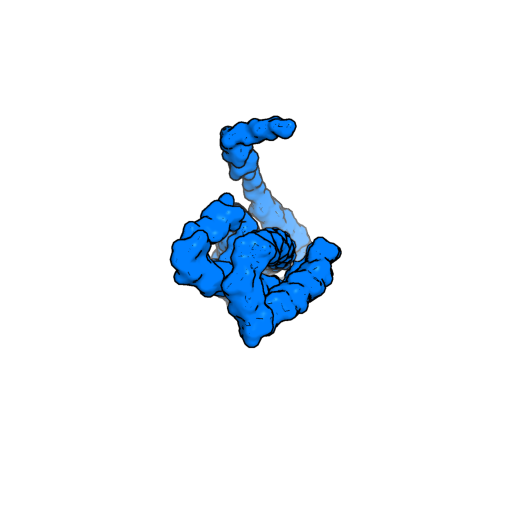.00 90.62 183 ASP A O 1
ATOM 1525 N N . SER A 1 184 ? -33.013 -1.735 45.890 1.00 86.69 184 SER A N 1
ATOM 1526 C CA . SER A 1 184 ? -33.081 -0.690 46.914 1.00 86.69 184 SER A CA 1
ATOM 1527 C C . SER A 1 184 ? -34.235 0.306 46.728 1.00 86.69 184 SER A C 1
ATOM 1529 O O . SER A 1 184 ? -34.558 1.018 47.679 1.00 86.69 184 SER A O 1
ATOM 1531 N N . ASN A 1 185 ? -34.869 0.375 45.545 1.00 84.94 185 ASN A N 1
ATOM 1532 C CA . ASN A 1 185 ? -35.891 1.382 45.230 1.00 84.94 185 ASN A CA 1
ATOM 1533 C C . ASN A 1 185 ? -37.111 0.780 44.506 1.00 84.94 185 ASN A C 1
ATOM 1535 O O . ASN A 1 185 ? -37.077 0.565 43.287 1.00 84.94 185 ASN A O 1
ATOM 1539 N N . PRO A 1 186 ? -38.242 0.590 45.212 1.00 86.56 186 PRO A N 1
ATOM 1540 C CA . PRO A 1 186 ? -39.430 -0.044 44.642 1.00 86.56 186 PRO A CA 1
ATOM 1541 C C . PRO A 1 186 ? -40.081 0.774 43.515 1.00 86.56 186 PRO A C 1
ATOM 1543 O O . PRO A 1 186 ? -40.692 0.191 42.621 1.00 86.56 186 PRO A O 1
ATOM 1546 N N . GLU A 1 187 ? -39.923 2.103 43.506 1.00 86.44 187 GLU A N 1
ATOM 1547 C CA . GLU A 1 187 ? -40.415 2.968 42.422 1.00 86.44 187 GLU A CA 1
ATOM 1548 C C . GLU A 1 187 ? -39.680 2.706 41.100 1.00 86.44 187 GLU A C 1
ATOM 1550 O O . GLU A 1 187 ? -40.313 2.533 40.057 1.00 86.44 187 GLU A O 1
ATOM 1555 N N . VAL A 1 188 ? -38.346 2.603 41.144 1.00 87.12 188 VAL A N 1
ATOM 1556 C CA . VAL A 1 188 ? -37.531 2.280 39.963 1.00 87.12 188 VAL A CA 1
ATOM 1557 C C . VAL A 1 188 ? -37.855 0.868 39.478 1.00 87.12 188 VAL A C 1
ATOM 1559 O O . VAL A 1 188 ? -38.022 0.656 38.279 1.00 87.12 188 VAL A O 1
ATOM 1562 N N . LEU A 1 189 ? -38.028 -0.090 40.393 1.00 90.06 189 LEU A N 1
ATOM 1563 C CA . LEU A 1 189 ? -38.457 -1.449 40.057 1.00 90.06 189 LEU A CA 1
ATOM 1564 C C . LEU A 1 189 ? -39.816 -1.473 39.339 1.00 90.06 189 LEU A C 1
ATOM 1566 O O . LEU A 1 189 ? -39.969 -2.189 38.347 1.00 90.06 189 LEU A O 1
ATOM 1570 N N . GLN A 1 190 ? -40.802 -0.704 39.811 1.00 90.56 190 GLN A N 1
ATOM 1571 C CA . GLN A 1 190 ? -42.107 -0.603 39.150 1.00 90.56 190 GLN A CA 1
ATOM 1572 C C . GLN A 1 190 ? -41.994 0.055 37.773 1.00 90.56 190 GLN A C 1
ATOM 1574 O O . GLN A 1 190 ? -42.525 -0.489 36.806 1.00 90.56 190 GLN A O 1
ATOM 1579 N N . MET A 1 191 ? -41.247 1.157 37.654 1.00 89.38 191 MET A N 1
ATOM 1580 C CA . MET A 1 191 ? -40.990 1.828 36.376 1.00 89.38 191 MET A CA 1
ATOM 1581 C C . MET A 1 191 ? -40.355 0.870 35.357 1.00 89.38 191 MET A C 1
ATOM 1583 O O . MET A 1 191 ? -40.795 0.800 34.208 1.00 89.38 191 MET A O 1
ATOM 1587 N N . MET A 1 192 ? -39.350 0.104 35.783 1.00 91.25 192 MET A N 1
ATOM 1588 C CA . MET A 1 192 ? -38.662 -0.882 34.950 1.00 91.25 192 MET A CA 1
ATOM 1589 C C . MET A 1 192 ? -39.609 -1.987 34.469 1.00 91.25 192 MET A C 1
ATOM 1591 O O . MET A 1 192 ? -39.604 -2.316 33.283 1.00 91.25 192 MET A O 1
ATOM 1595 N N . LYS A 1 193 ? -40.464 -2.510 35.359 1.00 92.88 193 LYS A N 1
ATOM 1596 C CA . LYS A 1 193 ? -41.441 -3.563 35.037 1.00 92.88 193 LYS A CA 1
ATOM 1597 C C . LYS A 1 193 ? -42.574 -3.078 34.135 1.00 92.88 193 LYS A C 1
ATOM 1599 O O . LYS A 1 193 ? -42.968 -3.797 33.223 1.00 92.88 193 LYS A O 1
ATOM 1604 N N . TRP A 1 194 ? -43.106 -1.878 34.367 1.00 91.69 194 TRP A N 1
ATOM 1605 C CA . TRP A 1 194 ? -44.210 -1.330 33.568 1.00 91.69 194 TRP A CA 1
ATOM 1606 C C . TRP A 1 194 ? -43.814 -1.048 32.123 1.00 91.69 194 TRP A C 1
ATOM 1608 O O . TRP A 1 194 ? -44.617 -1.267 31.221 1.00 91.69 194 TRP A O 1
ATOM 1618 N N . ASN A 1 195 ? -42.572 -0.619 31.897 1.00 90.50 195 ASN A N 1
ATOM 1619 C CA . ASN A 1 195 ? -42.049 -0.384 30.552 1.00 90.50 195 ASN A CA 1
ATOM 1620 C C . ASN A 1 195 ? -41.418 -1.640 29.918 1.00 90.50 195 ASN A C 1
ATOM 1622 O O . ASN A 1 195 ? -41.003 -1.598 28.763 1.00 90.50 195 ASN A O 1
ATOM 1626 N N . GLY A 1 196 ? -41.319 -2.752 30.657 1.00 92.12 196 GLY A N 1
ATOM 1627 C CA . GLY A 1 196 ? -40.669 -3.988 30.204 1.00 92.12 196 GLY A CA 1
ATOM 1628 C C . GLY A 1 196 ? -39.149 -3.877 30.024 1.00 92.12 196 GLY A C 1
ATOM 1629 O O . GLY A 1 196 ? -38.535 -4.742 29.391 1.00 92.12 196 GLY A O 1
ATOM 1630 N N . PHE A 1 197 ? -38.530 -2.824 30.564 1.00 93.06 197 PHE A N 1
ATOM 1631 C CA . PHE A 1 197 ? -37.091 -2.587 30.458 1.00 93.06 197 PHE A CA 1
ATOM 1632 C C . PHE A 1 197 ? -36.275 -3.607 31.249 1.00 93.06 197 PHE A C 1
ATOM 1634 O O . PHE A 1 197 ? -35.152 -3.909 30.859 1.00 93.06 197 PHE A O 1
ATOM 1641 N N . ASP A 1 198 ? -36.840 -4.174 32.317 1.00 92.44 198 ASP A N 1
ATOM 1642 C CA . ASP A 1 198 ? -36.231 -5.269 33.074 1.00 92.44 198 ASP A CA 1
ATOM 1643 C C . ASP A 1 198 ? -35.982 -6.493 32.179 1.00 92.44 198 ASP A C 1
ATOM 1645 O O . ASP A 1 198 ? -34.855 -6.969 32.063 1.00 92.44 198 ASP A O 1
ATOM 1649 N N . ARG A 1 199 ? -37.011 -6.953 31.462 1.00 93.94 199 ARG A N 1
ATOM 1650 C CA . ARG A 1 199 ? -36.907 -8.107 30.558 1.00 93.94 199 ARG A CA 1
ATOM 1651 C C . ARG A 1 199 ? -36.013 -7.811 29.363 1.00 93.94 199 ARG A C 1
ATOM 1653 O O . ARG A 1 199 ? -35.244 -8.673 28.944 1.00 93.94 199 ARG A O 1
ATOM 1660 N N . GLN A 1 200 ? -36.114 -6.602 28.811 1.00 94.25 200 GLN A N 1
ATOM 1661 C CA . GLN A 1 200 ? -35.298 -6.194 27.672 1.00 94.25 200 GLN A CA 1
ATOM 1662 C C . GLN A 1 200 ? -33.809 -6.117 28.039 1.00 94.25 200 GLN A C 1
ATOM 1664 O O . GLN A 1 200 ? -32.973 -6.592 27.273 1.00 94.25 200 GLN A O 1
ATOM 1669 N N . MET A 1 201 ? -33.481 -5.593 29.223 1.00 94.31 201 MET A N 1
ATOM 1670 C CA . MET A 1 201 ? -32.114 -5.567 29.746 1.00 94.31 201 MET A CA 1
ATOM 1671 C C . MET A 1 201 ? -31.536 -6.980 29.864 1.00 94.31 201 MET A C 1
ATOM 1673 O O . MET A 1 201 ? -30.438 -7.230 29.371 1.00 94.31 201 MET A O 1
ATOM 1677 N N . GLU A 1 202 ? -32.280 -7.914 30.459 1.00 94.00 202 GLU A N 1
ATOM 1678 C CA . GLU A 1 202 ? -31.842 -9.310 30.585 1.00 94.00 202 GLU A CA 1
ATOM 1679 C C . GLU A 1 202 ? -31.673 -9.991 29.220 1.00 94.00 202 GLU A C 1
ATOM 1681 O O . GLU A 1 202 ? -30.695 -10.705 29.001 1.00 94.00 202 GLU A O 1
ATOM 1686 N N . SER A 1 203 ? -32.569 -9.718 28.265 1.00 94.19 203 SER A N 1
ATOM 1687 C CA . SER A 1 203 ? -32.444 -10.220 26.892 1.00 94.19 203 SER A CA 1
ATOM 1688 C C . SER A 1 203 ? -31.164 -9.726 26.218 1.00 94.19 203 SER A C 1
ATOM 1690 O O . SER A 1 203 ? -30.461 -10.511 25.582 1.00 94.19 203 SER A O 1
ATOM 1692 N N . TRP A 1 204 ? -30.844 -8.437 26.355 1.00 92.69 204 TRP A N 1
ATOM 1693 C CA . TRP A 1 204 ? -29.621 -7.878 25.785 1.00 92.69 204 TRP A CA 1
ATOM 1694 C C . TRP A 1 204 ? -28.366 -8.440 26.440 1.00 92.69 204 TRP A C 1
ATOM 1696 O O . TRP A 1 204 ? -27.395 -8.739 25.752 1.00 92.69 204 TRP A O 1
ATOM 1706 N N . VAL A 1 205 ? -28.384 -8.636 27.757 1.00 92.56 205 VAL A N 1
ATOM 1707 C CA . VAL A 1 205 ? -27.266 -9.244 28.487 1.00 92.56 205 VAL A CA 1
ATOM 1708 C C . VAL A 1 205 ? -27.035 -10.682 28.025 1.00 92.56 205 VAL A C 1
ATOM 1710 O O . VAL A 1 205 ? -25.899 -11.035 27.720 1.00 92.56 205 VAL A O 1
ATOM 1713 N N . ALA A 1 206 ? -28.096 -11.478 27.877 1.00 91.75 206 ALA A N 1
ATOM 1714 C CA . ALA A 1 206 ? -27.999 -12.843 27.362 1.00 91.75 206 ALA A CA 1
ATOM 1715 C C . ALA A 1 206 ? -27.438 -12.894 25.928 1.00 91.75 206 ALA A C 1
ATOM 1717 O O . ALA A 1 206 ? -26.730 -13.833 25.557 1.00 91.75 206 ALA A O 1
ATOM 1718 N N . GLU A 1 207 ? -27.720 -11.882 25.103 1.00 89.75 207 GLU A N 1
ATOM 1719 C CA . GLU A 1 207 ? -27.078 -11.740 23.796 1.00 89.75 207 GLU A CA 1
ATOM 1720 C C . GLU A 1 207 ? -25.581 -11.421 23.934 1.00 89.75 207 GLU A C 1
ATOM 1722 O O . GLU A 1 207 ? -24.762 -12.022 23.238 1.00 89.75 207 GLU A O 1
ATOM 1727 N N . MET A 1 208 ? -25.204 -10.541 24.870 1.00 91.38 208 MET A N 1
ATOM 1728 C CA . MET A 1 208 ? -23.803 -10.186 25.131 1.00 91.38 208 MET A CA 1
ATOM 1729 C C . MET A 1 208 ? -22.968 -11.353 25.668 1.00 91.38 208 MET A C 1
ATOM 1731 O O . MET A 1 208 ? -21.789 -11.469 25.331 1.00 91.38 208 MET A O 1
ATOM 1735 N N . GLU A 1 209 ? -23.559 -12.258 26.448 1.00 87.19 209 GLU A N 1
ATOM 1736 C CA . GLU A 1 209 ? -22.873 -13.453 26.960 1.00 87.19 209 GLU A CA 1
ATOM 1737 C C . GLU A 1 209 ? -22.326 -14.344 25.836 1.00 87.19 209 GLU A C 1
ATOM 1739 O O . GLU A 1 209 ? -21.236 -14.909 25.963 1.00 87.19 209 GLU A O 1
ATOM 1744 N N . ARG A 1 210 ? -23.017 -14.402 24.688 1.00 86.25 210 ARG A N 1
ATOM 1745 C CA . ARG A 1 210 ? -22.567 -15.163 23.506 1.00 86.25 210 ARG A CA 1
ATOM 1746 C C . ARG A 1 210 ? -21.244 -14.643 22.949 1.00 86.25 210 ARG A C 1
ATOM 1748 O O . ARG A 1 210 ? -20.472 -15.408 22.374 1.00 86.25 210 ARG A O 1
ATOM 1755 N N . PHE A 1 211 ? -20.974 -13.355 23.139 1.00 87.06 211 PHE A N 1
ATOM 1756 C CA . PHE A 1 211 ? -19.783 -12.684 22.639 1.00 87.06 211 PHE A CA 1
ATOM 1757 C C . PHE A 1 211 ? -18.567 -12.818 23.571 1.00 87.06 211 PHE A C 1
ATOM 1759 O O . PHE A 1 211 ? -17.442 -12.602 23.121 1.00 87.06 211 PHE A O 1
ATOM 1766 N N . MET A 1 212 ? -18.736 -13.231 24.836 1.00 81.75 212 MET A N 1
ATOM 1767 C CA . MET A 1 212 ? -17.631 -13.278 25.812 1.00 81.75 212 MET A CA 1
ATOM 1768 C C . MET A 1 212 ? -16.517 -14.273 25.460 1.00 81.75 212 MET A C 1
ATOM 1770 O O . MET A 1 212 ? -15.364 -14.062 25.830 1.00 81.75 212 MET A O 1
ATOM 1774 N N . ASN A 1 213 ? -16.840 -15.330 24.714 1.00 82.25 213 ASN A N 1
ATOM 1775 C CA . ASN A 1 213 ? -15.875 -16.361 24.323 1.00 82.25 213 ASN A CA 1
ATOM 1776 C C . ASN A 1 213 ? -15.360 -16.196 22.884 1.00 82.25 213 ASN A C 1
ATOM 1778 O O . ASN A 1 213 ? -14.583 -17.025 22.407 1.00 82.25 213 ASN A O 1
ATOM 1782 N N . MET A 1 214 ? -15.783 -15.148 22.171 1.00 85.06 214 MET A N 1
ATOM 1783 C CA . MET A 1 214 ? -15.364 -14.935 20.790 1.00 85.06 214 MET A CA 1
ATOM 1784 C C . MET A 1 214 ? -13.932 -14.401 20.705 1.00 85.06 214 MET A C 1
ATOM 1786 O O . MET A 1 214 ? -13.487 -13.556 21.481 1.00 85.06 214 MET A O 1
ATOM 1790 N N . THR A 1 215 ? -13.184 -14.898 19.722 1.00 80.62 215 THR A N 1
ATOM 1791 C CA . THR A 1 215 ? -11.787 -14.505 19.483 1.00 80.62 215 THR A CA 1
ATOM 1792 C C . THR A 1 215 ? -11.650 -13.378 18.459 1.00 80.62 215 THR A C 1
ATOM 1794 O O . THR A 1 215 ? -10.595 -12.739 18.401 1.00 80.62 215 THR A O 1
ATOM 1797 N N . SER A 1 216 ? -12.709 -13.106 17.693 1.00 82.25 216 SER A N 1
ATOM 1798 C CA . SER A 1 216 ? -12.784 -12.077 16.657 1.00 82.25 216 SER A CA 1
ATOM 1799 C C . SER A 1 216 ? -14.185 -11.484 16.580 1.00 82.25 216 SER A C 1
ATOM 1801 O O . SER A 1 216 ? -15.155 -12.200 16.808 1.00 82.25 216 SER A O 1
ATOM 1803 N N . PHE A 1 217 ? -14.265 -10.216 16.181 1.00 87.94 217 PHE A N 1
ATOM 1804 C CA . PHE A 1 217 ? -15.517 -9.494 15.985 1.00 87.94 217 PHE A CA 1
ATOM 1805 C C . PHE A 1 217 ? -15.569 -8.912 14.580 1.00 87.94 217 PHE A C 1
ATOM 1807 O O . PHE A 1 217 ? -14.591 -8.338 14.089 1.00 87.94 217 PHE A O 1
ATOM 1814 N N . THR A 1 218 ? -16.723 -9.040 13.946 1.00 88.31 218 THR A N 1
ATOM 1815 C CA . THR A 1 218 ? -17.069 -8.291 12.746 1.00 88.31 218 THR A CA 1
ATOM 1816 C C . THR A 1 218 ? -17.502 -6.873 13.114 1.00 88.31 218 THR A C 1
ATOM 1818 O O . THR A 1 218 ? -17.934 -6.585 14.228 1.00 88.31 218 THR A O 1
ATOM 1821 N N . ASP A 1 219 ? -17.421 -5.972 12.141 1.00 86.88 219 ASP A N 1
ATOM 1822 C CA . ASP A 1 219 ? -17.886 -4.588 12.269 1.00 86.88 219 ASP A CA 1
ATOM 1823 C C . ASP A 1 219 ? -19.393 -4.506 12.605 1.00 86.88 219 ASP A C 1
ATOM 1825 O O . ASP A 1 219 ? -19.828 -3.647 13.371 1.00 86.88 219 ASP A O 1
ATOM 1829 N N . GLN A 1 220 ? -20.195 -5.455 12.107 1.00 90.25 220 GLN A N 1
ATOM 1830 C CA . GLN A 1 220 ? -21.615 -5.535 12.443 1.00 90.25 220 GLN A CA 1
ATOM 1831 C C . GLN A 1 220 ? -21.849 -5.961 13.897 1.00 90.25 220 GLN A C 1
ATOM 1833 O O . GLN A 1 220 ? -22.666 -5.349 14.581 1.00 90.25 220 GLN A O 1
ATOM 1838 N N . GLU A 1 221 ? -21.125 -6.969 14.384 1.00 91.75 221 GLU A N 1
ATOM 1839 C CA . GLU A 1 221 ? -21.216 -7.406 15.784 1.00 91.75 221 GLU A CA 1
ATOM 1840 C C . GLU A 1 221 ? -20.755 -6.299 16.735 1.00 91.75 221 GLU A C 1
ATOM 1842 O O . GLU A 1 221 ? -21.430 -6.019 17.724 1.00 91.75 221 GLU A O 1
ATOM 1847 N N . LEU A 1 222 ? -19.667 -5.597 16.400 1.00 92.62 222 LEU A N 1
ATOM 1848 C CA . LEU A 1 222 ? -19.201 -4.449 17.176 1.00 92.62 222 LEU A CA 1
ATOM 1849 C C . LEU A 1 222 ? -20.262 -3.342 17.239 1.00 92.62 222 LEU A C 1
ATOM 1851 O O . LEU A 1 222 ? -20.532 -2.817 18.318 1.00 92.62 222 LEU A O 1
ATOM 1855 N N . ARG A 1 223 ? -20.903 -3.003 16.113 1.00 91.94 223 ARG A N 1
ATOM 1856 C CA . ARG A 1 223 ? -22.012 -2.035 16.097 1.00 91.94 223 ARG A CA 1
ATOM 1857 C C . ARG A 1 223 ? -23.184 -2.470 16.967 1.00 91.94 223 ARG A C 1
ATOM 1859 O O . ARG A 1 223 ? -23.729 -1.631 17.678 1.00 91.94 223 ARG A O 1
ATOM 1866 N N . ASN A 1 224 ? -23.557 -3.747 16.931 1.00 93.19 224 ASN A N 1
ATOM 1867 C CA . ASN A 1 224 ? -24.639 -4.269 17.763 1.00 93.19 224 ASN A CA 1
ATOM 1868 C C . ASN A 1 224 ? -24.298 -4.125 19.255 1.00 93.19 224 ASN A C 1
ATOM 1870 O O . ASN A 1 224 ? -25.094 -3.569 20.010 1.00 93.19 224 ASN A O 1
ATOM 1874 N N . ILE A 1 225 ? -23.087 -4.523 19.664 1.00 94.06 225 ILE A N 1
ATOM 1875 C CA . ILE A 1 225 ? -22.599 -4.372 21.046 1.00 94.06 225 ILE A CA 1
ATOM 1876 C C . ILE A 1 225 ? -22.618 -2.896 21.472 1.00 94.06 225 ILE A C 1
ATOM 1878 O O . ILE A 1 225 ? -23.097 -2.560 22.555 1.00 94.06 225 ILE A O 1
ATOM 1882 N N . LEU A 1 226 ? -22.133 -1.990 20.617 1.00 93.31 226 LEU A N 1
ATOM 1883 C CA . LEU A 1 226 ? -22.144 -0.550 20.894 1.00 93.31 226 LEU A CA 1
ATOM 1884 C C . LEU A 1 226 ? -23.569 0.017 20.987 1.00 93.31 226 LEU A C 1
ATOM 1886 O O . LEU A 1 226 ? -23.819 0.891 21.816 1.00 93.31 226 LEU A O 1
ATOM 1890 N N . GLY A 1 227 ? -24.504 -0.490 20.182 1.00 94.31 227 GLY A N 1
ATOM 1891 C CA . GLY A 1 227 ? -25.920 -0.133 20.253 1.00 94.31 227 GLY A CA 1
ATOM 1892 C C . GLY A 1 227 ? -26.553 -0.543 21.582 1.00 94.31 227 GLY A C 1
ATOM 1893 O O . GLY A 1 227 ? -27.201 0.278 22.232 1.00 94.31 227 GLY A O 1
ATOM 1894 N N . VAL A 1 228 ? -26.295 -1.773 22.035 1.00 95.06 228 VAL A N 1
ATOM 1895 C CA . VAL A 1 228 ? -26.747 -2.260 23.349 1.00 95.06 228 VAL A CA 1
ATOM 1896 C C . VAL A 1 228 ? -26.139 -1.430 24.478 1.00 95.06 228 VAL A C 1
ATOM 1898 O O . VAL A 1 228 ? -26.854 -1.000 25.381 1.00 95.06 228 VAL A O 1
ATOM 1901 N N . LYS A 1 229 ? -24.836 -1.133 24.409 1.00 95.19 229 LYS A N 1
ATOM 1902 C CA . LYS A 1 229 ? -24.164 -0.252 25.374 1.00 95.19 229 LYS A CA 1
ATOM 1903 C C . LYS A 1 229 ? -24.849 1.114 25.456 1.00 95.19 229 LYS A C 1
ATOM 1905 O O . LYS A 1 229 ? -25.149 1.570 26.554 1.00 95.19 229 LYS A O 1
ATOM 1910 N N . ALA A 1 230 ? -25.117 1.750 24.316 1.00 94.06 230 ALA A N 1
ATOM 1911 C CA . ALA A 1 230 ? -25.783 3.049 24.278 1.00 94.06 230 ALA A CA 1
ATOM 1912 C C . ALA A 1 230 ? -27.201 2.985 24.869 1.00 94.06 230 ALA A C 1
ATOM 1914 O O . ALA A 1 230 ? -27.606 3.885 25.605 1.00 94.06 230 ALA A O 1
ATOM 1915 N N . TRP A 1 231 ? -27.942 1.906 24.601 1.00 95.44 231 TRP A N 1
ATOM 1916 C CA . TRP A 1 231 ? -29.254 1.677 25.205 1.00 95.44 231 TRP A CA 1
ATOM 1917 C C . TRP A 1 231 ? -29.169 1.561 26.736 1.00 95.44 231 TRP A C 1
ATOM 1919 O O . TRP A 1 231 ? -29.911 2.247 27.436 1.00 95.44 231 TRP A O 1
ATOM 1929 N N . MET A 1 232 ? -28.216 0.783 27.261 1.00 93.25 232 MET A N 1
ATOM 1930 C CA . MET A 1 232 ? -27.981 0.633 28.706 1.00 93.25 232 MET A CA 1
ATOM 1931 C C . MET A 1 232 ? -27.589 1.959 29.378 1.00 93.25 232 MET A C 1
ATOM 1933 O O . MET A 1 232 ? -28.110 2.306 30.438 1.00 93.25 232 MET A O 1
ATOM 1937 N N . GLU A 1 233 ? -26.698 2.734 28.753 1.00 90.75 233 GLU A N 1
ATOM 1938 C CA . GLU A 1 233 ? -26.267 4.046 29.258 1.00 90.75 233 GLU A CA 1
ATOM 1939 C C . GLU A 1 233 ? -27.405 5.087 29.241 1.00 90.75 233 GLU A C 1
ATOM 1941 O O . GLU A 1 233 ? -27.437 5.981 30.097 1.00 90.75 233 GLU A O 1
ATOM 1946 N N . ASN A 1 234 ? -28.342 4.978 28.292 1.00 91.75 234 ASN A N 1
ATOM 1947 C CA . ASN A 1 234 ? -29.553 5.801 28.237 1.00 91.75 234 ASN A CA 1
ATOM 1948 C C . ASN A 1 234 ? -30.576 5.383 29.293 1.00 91.75 234 ASN A C 1
ATOM 1950 O O . ASN A 1 234 ? -31.169 6.242 29.940 1.00 91.75 234 ASN A O 1
ATOM 1954 N N . LEU A 1 235 ? -30.756 4.081 29.507 1.00 90.00 235 LEU A N 1
ATOM 1955 C CA . LEU A 1 235 ? -31.635 3.569 30.551 1.00 90.00 235 LEU A CA 1
ATOM 1956 C C . LEU A 1 235 ? -31.182 4.046 31.937 1.00 90.00 235 LEU A C 1
ATOM 1958 O O . LEU A 1 235 ? -31.996 4.526 32.723 1.00 90.00 235 LEU A O 1
ATOM 1962 N N . MET A 1 236 ? -29.874 4.004 32.207 1.00 87.88 236 MET A N 1
ATOM 1963 C CA . MET A 1 236 ? -29.321 4.560 33.441 1.00 87.88 236 MET A CA 1
ATOM 1964 C C . MET A 1 236 ? -29.595 6.064 33.560 1.00 87.88 236 MET A C 1
ATOM 1966 O O . MET A 1 236 ? -29.936 6.534 34.639 1.00 87.88 236 MET A O 1
ATOM 1970 N N . LEU A 1 237 ? -29.495 6.816 32.460 1.00 86.94 237 LEU A N 1
ATOM 1971 C CA . LEU A 1 237 ? -29.789 8.250 32.457 1.00 86.94 237 LEU A CA 1
ATOM 1972 C C . LEU A 1 237 ? -31.258 8.538 32.800 1.00 86.94 237 LEU A C 1
ATOM 1974 O O . LEU A 1 237 ? -31.526 9.487 33.529 1.00 86.94 237 LEU A O 1
ATOM 1978 N N . ILE A 1 238 ? -32.200 7.715 32.330 1.00 85.50 238 ILE A N 1
ATOM 1979 C CA . ILE A 1 238 ? -33.619 7.818 32.710 1.00 85.50 238 ILE A CA 1
ATOM 1980 C C . ILE A 1 238 ? -33.785 7.587 34.219 1.00 85.50 238 ILE A C 1
ATOM 1982 O O . ILE A 1 238 ? -34.481 8.349 34.883 1.00 85.50 238 ILE A O 1
ATOM 1986 N N . VAL A 1 239 ? -33.104 6.587 34.786 1.00 84.12 239 VAL A N 1
ATOM 1987 C CA . VAL A 1 239 ? -33.140 6.329 36.237 1.00 84.12 239 VAL A CA 1
ATOM 1988 C C . VAL A 1 239 ? -32.509 7.475 37.037 1.00 84.12 239 VAL A C 1
ATOM 1990 O O . VAL A 1 239 ? -33.041 7.864 38.073 1.00 84.12 239 VAL A O 1
ATOM 1993 N N . GLU A 1 240 ? -31.420 8.074 36.551 1.00 82.62 240 GLU A N 1
ATOM 1994 C CA . GLU A 1 240 ? -30.772 9.230 37.190 1.00 82.62 240 GLU A CA 1
ATOM 1995 C C . GLU A 1 240 ? -31.621 10.507 37.186 1.00 82.62 240 GLU A C 1
ATOM 1997 O O . GLU A 1 240 ? -31.379 11.402 38.002 1.00 82.62 240 GLU A O 1
ATOM 2002 N N . GLN A 1 241 ? -32.599 10.625 36.280 1.00 77.56 241 GLN A N 1
ATOM 2003 C CA . GLN A 1 241 ? -33.550 11.741 36.297 1.00 77.56 241 GLN A CA 1
ATOM 2004 C C . GLN A 1 241 ? -34.467 11.694 37.529 1.00 77.56 241 GLN A C 1
ATOM 2006 O O . GLN A 1 241 ? -35.059 12.718 37.880 1.00 77.56 241 GLN A O 1
ATOM 2011 N N . HIS A 1 242 ? -34.540 10.555 38.230 1.00 68.56 242 HIS A N 1
ATOM 2012 C CA . HIS A 1 242 ? -35.212 10.461 39.521 1.00 68.56 242 HIS A CA 1
ATOM 2013 C C . HIS A 1 242 ? -34.437 11.251 40.597 1.00 68.56 242 HIS A C 1
ATOM 2015 O O . HIS A 1 242 ? -33.223 11.070 40.749 1.00 68.56 242 HIS A O 1
ATOM 2021 N N . PRO A 1 243 ? -35.100 12.142 41.363 1.00 63.47 243 PRO A N 1
ATOM 2022 C CA . PRO A 1 243 ? -34.436 13.061 42.290 1.00 63.47 243 PRO A CA 1
ATOM 2023 C C . PRO A 1 243 ? -33.571 12.383 43.366 1.00 63.47 243 PRO A C 1
ATOM 2025 O O . PRO A 1 243 ? -32.617 13.008 43.832 1.00 63.47 243 PRO A O 1
ATOM 2028 N N . MET A 1 244 ? -33.839 11.120 43.719 1.00 64.31 244 MET A N 1
ATOM 2029 C CA . MET A 1 244 ? -33.078 10.363 44.725 1.00 64.31 244 MET A CA 1
ATOM 2030 C C . MET A 1 244 ? -31.801 9.690 44.185 1.00 64.31 244 MET A C 1
ATOM 2032 O O . MET A 1 244 ? -31.008 9.165 44.967 1.00 64.31 244 MET A O 1
ATOM 2036 N N . HIS A 1 245 ? -31.559 9.706 42.868 1.00 62.94 245 HIS A N 1
ATOM 2037 C CA . HIS A 1 245 ? -30.503 8.903 42.227 1.00 62.94 245 HIS A CA 1
ATOM 2038 C C . HIS A 1 245 ? -29.562 9.699 41.318 1.00 62.94 245 HIS A C 1
ATOM 2040 O O . HIS A 1 245 ? -28.928 9.150 40.415 1.00 62.94 245 HIS A O 1
ATOM 2046 N N . ARG A 1 246 ? -29.406 11.001 41.578 1.00 64.44 246 ARG A N 1
ATOM 2047 C CA . ARG A 1 246 ? -28.438 11.833 40.853 1.00 64.44 246 ARG A CA 1
ATOM 2048 C C . ARG A 1 246 ? -27.007 11.311 41.052 1.00 64.44 246 ARG A C 1
ATOM 2050 O O . ARG A 1 246 ? -26.479 11.349 42.161 1.00 64.44 246 ARG A O 1
ATOM 2057 N N . GLY A 1 247 ? -26.347 10.910 39.963 1.00 63.66 247 GLY A N 1
ATOM 2058 C CA . GLY A 1 247 ? -24.917 10.584 39.944 1.00 63.66 247 GLY A CA 1
ATOM 2059 C C . GLY A 1 247 ? -24.556 9.096 39.950 1.00 63.66 247 GLY A C 1
ATOM 2060 O O . GLY A 1 247 ? -23.408 8.777 40.260 1.00 63.66 247 GLY A O 1
ATOM 2061 N N . LEU A 1 248 ? -25.469 8.194 39.583 1.00 67.25 248 LEU A N 1
ATOM 2062 C CA . LEU A 1 248 ? -25.167 6.778 39.324 1.00 67.25 248 LEU A CA 1
ATOM 2063 C C . LEU A 1 248 ? -24.042 6.582 38.292 1.00 67.25 248 LEU A C 1
ATOM 2065 O O . LEU A 1 248 ? -23.199 5.708 38.474 1.00 67.25 248 LEU A O 1
ATOM 2069 N N . ARG A 1 249 ? -23.927 7.449 37.280 1.00 64.19 249 ARG A N 1
ATOM 2070 C CA . ARG A 1 249 ? -22.831 7.452 36.298 1.00 64.19 249 ARG A CA 1
ATOM 2071 C C . ARG A 1 249 ? -21.454 7.668 36.919 1.00 64.19 249 ARG A C 1
ATOM 2073 O O . ARG A 1 249 ? -20.467 7.240 36.333 1.00 64.19 249 ARG A O 1
ATOM 2080 N N . LYS A 1 250 ? -21.356 8.280 38.108 1.00 71.69 250 LYS A N 1
ATOM 2081 C CA . LYS A 1 250 ? -20.072 8.383 38.826 1.00 71.69 250 LYS A CA 1
ATOM 2082 C C . LYS A 1 250 ? -19.550 7.022 39.281 1.00 71.69 250 LYS A C 1
ATOM 2084 O O . LYS A 1 250 ? -18.363 6.919 39.538 1.00 71.69 250 LYS A O 1
ATOM 2089 N N . LYS A 1 251 ? -20.412 6.004 39.381 1.00 67.00 251 LYS A N 1
ATOM 2090 C CA . LYS A 1 251 ? -20.012 4.628 39.701 1.00 67.00 251 LYS A CA 1
ATOM 2091 C C . LYS A 1 251 ? -19.495 3.851 38.481 1.00 67.00 251 LYS A C 1
ATOM 2093 O O . LYS A 1 251 ? -18.941 2.780 38.665 1.00 67.00 251 LYS A O 1
ATOM 2098 N N . LEU A 1 252 ? -19.684 4.369 37.259 1.00 58.91 252 LEU A N 1
ATOM 2099 C CA . LEU A 1 252 ? -19.226 3.747 36.005 1.00 58.91 252 LEU A CA 1
ATOM 2100 C C . LEU A 1 252 ? -17.813 4.182 35.565 1.00 58.91 252 LEU A C 1
ATOM 2102 O O . LEU A 1 252 ? -17.284 3.605 34.611 1.00 58.91 252 LEU A O 1
ATOM 2106 N N . ASN A 1 253 ? -17.250 5.217 36.198 1.00 56.28 253 ASN A N 1
ATOM 2107 C CA . ASN A 1 253 ? -15.929 5.791 35.912 1.00 56.28 253 ASN A CA 1
ATOM 2108 C C . ASN A 1 253 ? -14.955 5.474 37.044 1.00 56.28 253 ASN A C 1
ATOM 2110 O O . ASN A 1 253 ? -13.761 5.288 36.727 1.00 56.28 253 ASN A O 1
#